Protein 4WR2 (pdb70)

Structure (mmCIF, N/CA/C/O backbone):
data_4WR2
#
_entry.id   4WR2
#
_cell.length_a   60.078
_cell.length_b   115.047
_cell.length_c   141.640
_cell.angle_alpha   90.000
_cell.angle_beta   90.000
_cell.angle_gamma   90.000
#
_symmetry.space_group_name_H-M   'I 2 2 2'
#
loop_
_entity.id
_entity.type
_entity.pdbx_description
1 polymer 'Pyrimidine-specific ribonucleoside hydrolase RihA'
2 non-polymer 'CALCIUM ION'
3 non-polymer 'PENTAETHYLENE GLYCOL'
4 water water
#
loop_
_atom_site.group_PDB
_atom_site.id
_atom_site.type_symbol
_atom_site.label_atom_id
_atom_site.label_alt_id
_atom_site.label_comp_id
_atom_site.label_asym_id
_atom_site.label_entity_id
_atom_site.label_seq_id
_atom_site.pdbx_PDB_ins_code
_atom_site.Cartn_x
_atom_site.Cartn_y
_atom_site.Cartn_z
_atom_site.occupancy
_atom_site.B_iso_or_equiv
_atom_site.auth_seq_id
_atom_site.auth_comp_id
_atom_site.auth_asym_id
_atom_site.auth_atom_id
_atom_site.pdbx_PDB_model_num
ATOM 1 N N . LYS A 1 18 ? 20.411 29.699 27.762 1.00 63.41 40 LYS A N 1
ATOM 2 C CA . LYS A 1 18 ? 20.952 30.440 28.917 1.00 40.78 40 LYS A CA 1
ATOM 3 C C . LYS A 1 18 ? 21.830 29.528 29.765 1.00 35.71 40 LYS A C 1
ATOM 4 O O . LYS A 1 18 ? 21.972 29.739 30.959 1.00 38.39 40 LYS A O 1
ATOM 10 N N . ALA A 1 19 ? 22.410 28.515 29.138 1.00 38.02 41 ALA A N 1
ATOM 11 C CA . ALA A 1 19 ? 23.345 27.651 29.830 1.00 35.99 41 ALA A CA 1
ATOM 12 C C . ALA A 1 19 ? 24.652 28.436 30.018 1.00 32.85 41 ALA A C 1
ATOM 13 O O . ALA A 1 19 ? 25.074 29.159 29.124 1.00 35.18 41 ALA A O 1
ATOM 15 N N . ILE A 1 20 ? 25.257 28.302 31.192 1.00 31.21 42 ILE A N 1
ATOM 16 C CA . ILE A 1 20 ? 26.537 28.953 31.487 1.00 30.81 42 ILE A CA 1
ATOM 17 C C . ILE A 1 20 ? 27.629 28.019 31.002 1.00 32.26 42 ILE A C 1
ATOM 18 O O . ILE A 1 20 ? 27.670 26.839 31.363 1.00 32.17 42 ILE A O 1
ATOM 23 N N . ARG A 1 21 ? 28.517 28.546 30.169 1.00 31.78 43 ARG A N 1
ATOM 24 C CA . ARG A 1 21 ? 29.576 27.729 29.610 1.00 33.91 43 ARG A CA 1
ATOM 25 C C . ARG A 1 21 ? 30.793 27.772 30.517 1.00 29.30 43 ARG A C 1
ATOM 26 O O . ARG A 1 21 ? 31.316 28.846 30.796 1.00 30.14 43 ARG A O 1
ATOM 34 N N . PRO A 1 22 ? 31.245 26.610 30.982 1.00 29.14 44 PRO A N 1
ATOM 35 C CA . PRO A 1 22 ? 32.436 26.656 31.837 1.00 28.74 44 PRO A CA 1
ATOM 36 C C . PRO A 1 22 ? 33.687 27.117 31.053 1.00 30.73 44 PRO A C 1
ATOM 37 O O . PRO A 1 22 ? 33.843 26.790 29.876 1.00 33.50 44 PRO A O 1
ATOM 41 N N . LEU A 1 23 ? 34.545 27.867 31.722 1.00 30.91 45 LEU A N 1
ATOM 42 C CA . LEU A 1 23 ? 35.879 28.15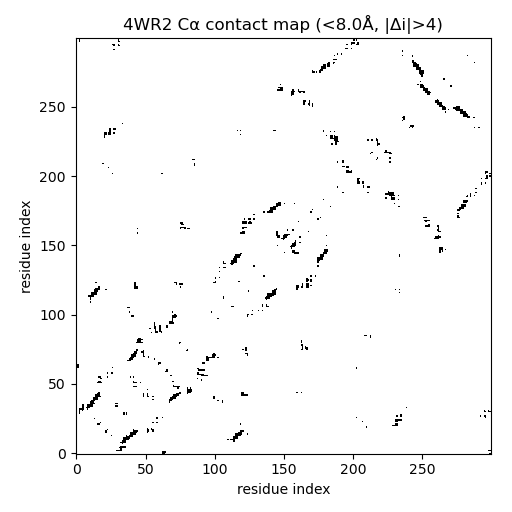1 31.209 1.00 32.51 45 LEU A CA 1
ATOM 43 C C . LEU A 1 23 ? 36.625 26.837 31.003 1.00 31.13 45 LEU A C 1
ATOM 44 O O . LEU A 1 23 ? 36.417 25.893 31.725 1.00 29.44 45 LEU A O 1
ATOM 49 N N . ALA A 1 24 ? 37.524 26.792 30.025 1.00 31.37 46 ALA A N 1
ATOM 50 C CA . ALA A 1 24 ? 38.351 25.602 29.867 1.00 32.62 46 ALA A CA 1
ATOM 51 C C . ALA A 1 24 ? 39.118 25.317 31.159 1.00 30.68 46 ALA A C 1
ATOM 52 O O . ALA A 1 24 ? 39.393 24.168 31.485 1.00 33.68 46 ALA A O 1
ATOM 54 N N . SER A 1 25 ? 39.445 26.376 31.889 1.00 31.61 47 SER A N 1
ATOM 55 C CA . SER A 1 25 ? 40.203 26.266 33.144 1.00 30.25 47 SER A CA 1
ATOM 56 C C . SER A 1 25 ? 39.352 26.109 34.397 1.00 31.18 47 SER A C 1
ATOM 57 O O . SER A 1 25 ? 39.851 26.201 35.507 1.00 30.38 47 SER A O 1
ATOM 60 N N . ALA A 1 26 ? 38.056 25.870 34.220 1.00 30.13 48 ALA A N 1
ATOM 61 C CA . ALA A 1 26 ? 37.147 25.673 35.341 1.00 28.29 48 ALA A CA 1
ATOM 62 C C . ALA A 1 26 ? 37.509 24.445 36.174 1.00 27.09 48 ALA A C 1
ATOM 63 O O . ALA A 1 26 ? 38.109 23.479 35.673 1.00 29.55 48 ALA A O 1
ATOM 65 N N . THR A 1 27 ? 37.116 24.471 37.443 1.00 25.52 49 THR A N 1
ATOM 66 C CA . THR A 1 27 ? 37.227 23.324 38.325 1.00 26.00 49 THR A CA 1
ATOM 67 C C . THR A 1 27 ? 36.176 22.273 37.971 1.00 26.21 49 THR A C 1
ATOM 68 O O . THR A 1 27 ? 34.979 22.546 38.072 1.00 26.30 49 THR A O 1
ATOM 72 N N . PRO A 1 28 ? 36.614 21.073 37.552 1.00 25.15 50 PRO A N 1
ATOM 73 C CA . PRO A 1 28 ? 35.611 20.032 37.293 1.00 25.59 50 PRO A CA 1
ATOM 74 C C . PRO A 1 28 ? 35.026 19.500 38.586 1.00 25.06 50 PRO A C 1
ATOM 75 O O . PRO A 1 28 ? 35.752 19.205 39.542 1.00 23.37 50 PRO A O 1
ATOM 79 N N . ILE A 1 29 ? 33.710 19.359 38.620 1.00 23.35 51 ILE A N 1
ATOM 80 C CA . ILE A 1 29 ? 33.039 18.875 39.812 1.00 22.75 51 ILE A CA 1
ATOM 81 C C . ILE A 1 29 ? 31.935 17.895 39.444 1.00 21.33 51 ILE A C 1
ATOM 82 O O . ILE A 1 29 ? 31.443 17.896 38.331 1.00 21.63 51 ILE A O 1
ATOM 87 N N . ILE A 1 30 ? 31.588 17.061 40.408 1.00 20.97 52 ILE A N 1
ATOM 88 C CA . ILE A 1 30 ? 30.402 16.209 40.343 1.00 21.78 52 ILE A CA 1
ATOM 89 C C . ILE A 1 30 ? 29.577 16.548 41.565 1.00 23.01 52 ILE A C 1
ATOM 90 O O . ILE A 1 30 ? 30.076 16.539 42.693 1.00 20.81 52 ILE A O 1
ATOM 95 N N . LEU A 1 31 ? 28.300 16.834 41.337 1.00 22.28 53 LEU A N 1
ATOM 96 C CA . LEU A 1 31 ? 27.392 17.223 42.395 1.00 22.66 53 LEU A CA 1
ATOM 97 C C . LEU A 1 31 ? 26.544 16.037 42.806 1.00 23.83 53 LEU A C 1
ATOM 98 O O . LEU A 1 31 ? 25.767 15.523 42.003 1.00 23.57 53 LEU A O 1
ATOM 103 N N . ASP A 1 32 ? 26.682 15.627 44.056 1.00 18.95 54 ASP A N 1
ATOM 104 C CA . ASP A 1 32 ? 25.958 14.481 44.575 1.00 19.17 54 ASP A CA 1
ATOM 105 C C . ASP A 1 32 ? 25.053 15.014 45.655 1.00 21.05 54 ASP A C 1
ATOM 106 O O . ASP A 1 32 ? 25.515 15.630 46.613 1.00 23.62 54 ASP A O 1
ATOM 111 N N . CYS A 1 33 ? 23.748 14.865 45.486 1.00 20.72 55 CYS A N 1
ATOM 112 C CA . CYS A 1 33 ? 22.814 15.669 46.262 1.00 20.87 55 CYS A CA 1
ATOM 113 C C . CYS A 1 33 ? 21.498 14.944 46.546 1.00 21.87 55 CYS A C 1
ATOM 114 O O . CYS A 1 33 ? 21.131 14.021 45.833 1.00 22.26 55 CYS A O 1
ATOM 117 N N . ASP A 1 34 ? 20.783 15.406 47.563 1.00 21.30 56 ASP A N 1
ATOM 118 C CA . ASP A 1 34 ? 19.487 14.826 47.894 1.00 25.47 56 ASP A CA 1
ATOM 119 C C . ASP A 1 34 ? 18.437 15.930 47.939 1.00 23.54 56 ASP A C 1
ATOM 120 O O . ASP A 1 34 ? 17.835 16.204 48.982 1.00 22.49 56 ASP A O 1
ATOM 125 N N . PRO A 1 35 ? 18.186 16.565 46.775 1.00 21.28 57 PRO A N 1
ATOM 126 C CA . PRO A 1 35 ? 17.380 17.785 46.967 1.00 23.47 57 PRO A CA 1
ATOM 127 C C . PRO A 1 35 ? 15.970 17.621 47.420 1.00 24.76 57 PRO A C 1
ATOM 128 O O . PRO A 1 35 ? 15.325 16.661 46.852 1.00 24.89 57 PRO A O 1
ATOM 132 N N . GLY A 1 36 ? 15.771 18.242 48.604 1.00 37.83 58 GLY A N 1
ATOM 133 C CA . GLY A 1 36 ? 15.039 19.400 48.829 1.00 47.13 58 GLY A CA 1
ATOM 134 C C . GLY A 1 36 ? 15.831 20.682 48.543 1.00 37.26 58 GLY A C 1
ATOM 135 O O . GLY A 1 36 ? 16.608 20.808 47.600 1.00 26.69 58 GLY A O 1
ATOM 136 N N . HIS A 1 37 ? 15.571 21.681 49.347 1.00 29.28 59 HIS A N 1
ATOM 137 C CA . HIS A 1 37 ? 15.617 23.042 48.833 1.00 29.13 59 HIS A CA 1
ATOM 138 C C . HIS A 1 37 ? 16.993 23.656 48.972 1.00 26.71 59 HIS A C 1
ATOM 139 O O . HIS A 1 37 ? 17.418 24.445 48.122 1.00 27.59 59 HIS A O 1
ATOM 146 N N . ASP A 1 38 ? 17.687 23.299 50.049 1.00 26.88 60 ASP A N 1
ATOM 147 C CA . ASP A 1 38 ? 19.080 23.718 50.225 1.00 28.76 60 ASP A CA 1
ATOM 148 C C . ASP A 1 38 ? 19.928 23.238 49.063 1.00 29.17 60 ASP A C 1
ATOM 149 O O . ASP A 1 38 ? 20.725 24.000 48.504 1.00 26.63 60 ASP A O 1
ATOM 154 N N . ASP A 1 39 ? 19.775 21.969 48.696 1.00 25.32 61 ASP A N 1
ATOM 155 C CA . ASP A 1 39 ? 20.521 21.428 47.572 1.00 25.46 61 ASP A CA 1
ATOM 156 C C . ASP A 1 39 ? 20.179 22.159 46.297 1.00 23.48 61 ASP A C 1
ATOM 157 O O . ASP A 1 39 ? 21.030 22.345 45.428 1.00 23.36 61 ASP A O 1
ATOM 162 N N . ALA A 1 40 ? 18.904 22.518 46.146 1.00 23.61 62 ALA A N 1
ATOM 163 C CA . ALA A 1 40 ? 18.484 23.224 44.952 1.00 26.92 62 ALA A CA 1
ATOM 164 C C . ALA A 1 40 ? 19.274 24.521 44.779 1.00 25.46 62 ALA A C 1
ATOM 165 O O . ALA A 1 40 ? 19.739 24.828 43.680 1.00 25.61 62 ALA A O 1
ATOM 167 N N . ILE A 1 41 ? 19.450 25.263 45.872 1.00 24.78 63 ILE A N 1
ATOM 168 C CA . ILE A 1 41 ? 20.164 26.522 45.801 1.00 26.23 63 ILE A CA 1
ATOM 169 C C . ILE A 1 41 ? 21.622 26.239 45.473 1.00 25.80 63 ILE A C 1
ATOM 170 O O . ILE A 1 41 ? 22.234 26.939 44.671 1.00 25.34 63 ILE A O 1
ATOM 175 N N . SER A 1 42 ? 22.172 25.196 46.057 1.00 24.00 64 SER A N 1
ATOM 176 C CA . SER A 1 42 ? 23.526 24.776 45.722 1.00 25.33 64 SER A CA 1
ATOM 177 C C . SER A 1 42 ? 23.721 24.483 44.236 1.00 27.65 64 SER A C 1
ATOM 178 O O . SER A 1 42 ? 24.688 24.967 43.618 1.00 25.14 64 SER A O 1
ATOM 181 N N . LEU A 1 43 ? 22.816 23.705 43.652 1.00 23.86 65 LEU A N 1
ATOM 182 C CA . LEU A 1 43 ? 22.913 23.374 42.232 1.00 25.83 65 LEU A CA 1
ATOM 183 C C . LEU A 1 43 ? 22.790 24.641 41.381 1.00 25.32 65 LEU A C 1
ATOM 184 O O . LEU A 1 43 ? 23.515 24.823 40.411 1.00 26.67 65 LEU A O 1
ATOM 189 N N . ILE A 1 44 ? 21.854 25.516 41.756 1.00 25.05 66 ILE A N 1
ATOM 190 C CA . ILE A 1 44 ? 21.649 26.782 41.055 1.00 24.89 66 ILE A CA 1
ATOM 191 C C . ILE A 1 44 ? 22.933 27.610 41.091 1.00 26.03 66 ILE A C 1
ATOM 192 O O . ILE A 1 44 ? 23.328 28.188 40.079 1.00 27.40 66 ILE A O 1
ATOM 197 N N . LEU A 1 45 ? 23.585 27.682 42.245 1.00 24.41 67 LEU A N 1
ATOM 198 C CA . LEU A 1 45 ? 24.826 28.446 42.322 1.00 26.14 67 LEU A CA 1
ATOM 199 C C . LEU A 1 45 ? 25.945 27.787 41.502 1.00 23.87 67 LEU A C 1
ATOM 200 O O . LEU A 1 45 ? 26.669 28.482 40.783 1.00 26.14 67 LEU A O 1
ATOM 205 N N . ALA A 1 46 ? 26.078 26.465 41.602 1.00 24.83 68 ALA A N 1
ATOM 206 C CA . ALA A 1 46 ? 27.142 25.749 40.884 1.00 26.27 68 ALA A CA 1
ATOM 207 C C . ALA A 1 46 ? 27.015 25.950 39.384 1.00 26.13 68 ALA A C 1
ATOM 208 O O . ALA A 1 46 ? 28.012 26.195 38.688 1.00 26.57 68 ALA A O 1
ATOM 210 N N . LEU A 1 47 ? 25.783 25.871 38.879 1.00 24.51 69 LEU A N 1
ATOM 211 C CA . LEU A 1 47 ? 25.559 25.954 37.443 1.00 25.50 69 LEU A CA 1
ATOM 212 C C . LEU A 1 47 ? 25.510 27.388 36.918 1.00 28.11 69 LEU A C 1
ATOM 213 O O . LEU A 1 47 ? 25.357 27.615 35.722 1.00 28.44 69 LEU A O 1
ATOM 218 N N . SER A 1 48 ? 25.670 28.350 37.820 1.00 28.13 70 SER A N 1
ATOM 219 C CA . SER A 1 48 ? 25.732 29.758 37.435 1.00 28.64 70 SER A CA 1
ATOM 220 C C . SER A 1 48 ? 27.156 30.230 37.092 1.00 26.72 70 SER A C 1
ATOM 221 O O . SER A 1 48 ? 27.329 31.314 36.537 1.00 28.71 70 SER A O 1
ATOM 224 N N . SER A 1 49 ? 28.146 29.403 37.436 1.00 27.03 71 SER A N 1
ATOM 225 C CA . SER A 1 49 ? 29.538 29.852 37.413 1.00 27.92 71 SER A CA 1
ATOM 226 C C . SER A 1 49 ? 30.402 29.271 36.342 1.00 25.30 71 SER A C 1
ATOM 227 O O . SER A 1 49 ? 30.601 28.049 36.300 1.00 26.53 71 SER A O 1
ATOM 230 N N . GLU A 1 50 ? 30.969 30.138 35.510 1.00 26.88 72 GLU A N 1
ATOM 231 C CA . GLU A 1 50 ? 31.877 29.673 34.474 1.00 25.94 72 GLU A CA 1
ATOM 232 C C . GLU A 1 50 ? 33.191 29.197 35.078 1.00 31.92 72 GLU A C 1
ATOM 233 O O . GLU A 1 50 ? 33.991 28.557 34.374 1.00 29.17 72 GLU A O 1
ATOM 239 N N . ARG A 1 51 ? 33.369 29.384 36.401 1.00 28.27 73 ARG A N 1
ATOM 240 C CA . ARG A 1 51 ? 34.565 28.856 37.099 1.00 25.33 73 ARG A CA 1
ATOM 241 C C . ARG A 1 51 ? 34.454 27.411 37.528 1.00 27.02 73 ARG A C 1
ATOM 242 O O . ARG A 1 51 ? 35.426 26.805 38.001 1.00 27.32 73 ARG A O 1
ATOM 250 N N . LEU A 1 52 ? 33.268 26.827 37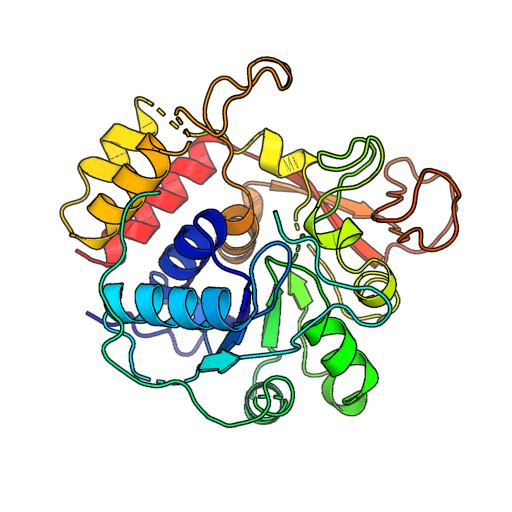.330 1.00 26.79 74 LEU A N 1
ATOM 251 C CA . LEU A 1 52 ? 33.022 25.437 37.664 1.00 26.24 74 LEU A CA 1
ATOM 252 C C . LEU A 1 52 ? 32.541 24.685 36.430 1.00 26.28 74 LEU A C 1
ATOM 253 O O . LEU A 1 52 ? 31.858 25.253 35.570 1.00 26.89 74 LEU A O 1
ATOM 258 N N . ASN A 1 53 ? 32.927 23.419 36.347 1.00 25.64 75 ASN A N 1
ATOM 259 C CA . ASN A 1 53 ? 32.540 22.565 35.251 1.00 26.18 75 ASN A CA 1
ATOM 260 C C . ASN A 1 53 ? 31.843 21.324 35.792 1.00 24.44 75 ASN A C 1
ATOM 261 O O . ASN A 1 53 ? 32.494 20.315 36.093 1.00 24.21 75 ASN A O 1
ATOM 266 N N . PRO A 1 54 ? 30.508 21.397 35.974 1.00 25.60 76 PRO A N 1
ATOM 267 C CA . PRO A 1 54 ? 29.747 20.253 36.515 1.00 24.91 76 PRO A CA 1
ATOM 268 C C . PRO A 1 54 ? 29.613 19.139 35.504 1.00 23.44 76 PRO A C 1
ATOM 269 O O . PRO A 1 54 ? 28.944 19.293 34.464 1.00 26.27 76 PRO A O 1
ATOM 273 N N . LEU A 1 55 ? 30.247 18.016 35.794 1.00 23.06 77 LEU A N 1
ATOM 274 C CA . LEU A 1 55 ? 30.352 16.910 34.851 1.00 24.77 77 LEU A CA 1
ATOM 275 C C . LEU A 1 55 ? 29.123 16.008 34.919 1.00 25.00 77 LEU A C 1
ATOM 276 O O . LEU A 1 55 ? 28.762 15.355 33.935 1.00 25.96 77 LEU A O 1
ATOM 281 N N . ALA A 1 56 ? 28.517 15.963 36.085 1.00 23.08 78 ALA A N 1
ATOM 282 C CA . ALA A 1 56 ? 27.341 15.145 36.327 1.00 23.53 78 ALA A CA 1
ATOM 283 C C . ALA A 1 56 ? 26.684 15.538 37.627 1.00 22.48 78 ALA A C 1
ATOM 284 O O . ALA A 1 56 ? 27.309 16.138 38.504 1.00 22.19 78 ALA A O 1
ATOM 286 N N . VAL A 1 57 ? 25.405 15.181 37.733 1.00 24.19 79 VAL A N 1
ATOM 287 C CA . VAL A 1 57 ? 24.661 15.265 38.981 1.00 23.05 79 VAL A CA 1
ATOM 288 C C . VAL A 1 57 ? 24.175 13.830 39.344 1.00 24.36 79 VAL A C 1
ATOM 289 O O . VAL A 1 57 ? 23.598 13.138 38.509 1.00 22.68 79 VAL A O 1
ATOM 293 N N . THR A 1 58 ? 24.455 13.394 40.565 1.00 23.76 80 THR A N 1
ATOM 294 C CA . THR A 1 58 ? 23.991 12.107 41.075 1.00 23.52 80 THR A CA 1
ATOM 295 C C . THR A 1 58 ? 23.164 12.377 42.326 1.00 23.12 80 THR A C 1
ATOM 296 O O . THR A 1 58 ? 23.417 13.357 43.031 1.00 21.62 80 THR A O 1
ATOM 300 N N . THR A 1 59 ? 22.160 11.546 42.589 1.00 21.33 81 THR A N 1
ATOM 301 C CA . THR A 1 59 ? 21.339 11.774 43.743 1.00 19.62 81 THR A CA 1
ATOM 302 C C . THR A 1 59 ? 21.455 10.723 44.831 1.00 22.70 81 THR A C 1
ATOM 303 O O . THR A 1 59 ? 21.543 9.521 44.573 1.00 22.05 81 THR A O 1
ATOM 307 N N . SER A 1 60 ? 21.469 11.218 46.054 1.00 20.83 82 SER A N 1
ATOM 308 C CA . SER A 1 60 ? 21.430 10.429 47.274 1.00 21.72 82 SER A CA 1
ATOM 309 C C . SER A 1 60 ? 20.073 10.577 47.935 1.00 24.37 82 SER A C 1
ATOM 310 O O . SER A 1 60 ? 19.225 11.354 47.471 1.00 22.81 82 SER A O 1
ATOM 313 N N . ALA A 1 61 ? 19.830 9.824 48.989 1.00 22.56 83 ALA A N 1
ATOM 314 C CA . ALA A 1 61 ? 18.536 9.896 49.651 1.00 23.25 83 ALA A CA 1
ATOM 315 C C . ALA A 1 61 ? 18.759 9.887 51.149 1.00 25.14 83 ALA A C 1
ATOM 316 O O . ALA A 1 61 ? 19.607 9.142 51.651 1.00 24.50 83 ALA A O 1
ATOM 318 N N . GLY A 1 62 ? 17.989 10.707 51.864 1.00 25.05 84 GLY A N 1
ATOM 319 C CA . GLY A 1 62 ? 18.118 10.792 53.323 1.00 29.06 84 GLY A CA 1
ATOM 320 C C . GLY A 1 62 ? 16.782 10.666 54.031 1.00 28.53 84 GLY A C 1
ATOM 321 O O . GLY A 1 62 ? 16.528 9.681 54.751 1.00 29.53 84 GLY A O 1
ATOM 322 N N . ASN A 1 63 ? 15.934 11.680 53.856 1.00 24.39 85 ASN A N 1
ATOM 323 C CA . ASN A 1 63 ? 14.616 11.645 54.506 1.00 26.97 85 ASN A CA 1
ATOM 324 C C . ASN A 1 63 ? 13.480 11.726 53.508 1.00 29.93 85 ASN A C 1
ATOM 325 O O . ASN A 1 63 ? 12.337 11.999 53.877 1.00 33.04 85 ASN A O 1
ATOM 330 N N . GLN A 1 64 ? 13.804 11.472 52.245 1.00 31.28 86 GLN A N 1
ATOM 331 C CA . GLN A 1 64 ? 12.797 11.317 51.177 1.00 31.19 86 GLN A CA 1
ATOM 332 C C . GLN A 1 64 ? 13.169 10.104 50.353 1.00 31.90 86 GLN A C 1
ATOM 333 O O . GLN A 1 64 ? 14.343 9.739 50.302 1.00 32.47 86 GLN A O 1
ATOM 339 N N . THR A 1 65 ? 12.194 9.483 49.709 1.00 30.27 87 THR A N 1
ATOM 340 C CA . THR A 1 65 ? 12.483 8.340 48.860 1.00 31.69 87 THR A CA 1
ATOM 341 C C . THR A 1 65 ? 13.404 8.762 47.712 1.00 30.43 87 THR A C 1
ATOM 342 O O . THR A 1 65 ? 13.379 9.911 47.274 1.00 28.29 87 THR A O 1
ATOM 346 N N . PRO A 1 66 ? 14.238 7.833 47.234 1.00 27.39 88 PRO A N 1
ATOM 347 C CA . PRO A 1 66 ? 15.166 8.158 46.148 1.00 27.02 88 PRO A CA 1
ATOM 348 C C . PRO A 1 66 ? 14.477 8.588 44.850 1.00 23.24 88 PRO A C 1
ATOM 349 O O . PRO A 1 66 ? 15.063 9.336 44.071 1.00 25.94 88 PRO A O 1
ATOM 353 N N . ASP A 1 67 ? 13.233 8.135 44.617 1.00 24.21 89 ASP A N 1
ATOM 354 C CA . ASP A 1 67 ? 12.506 8.563 43.424 1.00 27.09 89 ASP A CA 1
ATOM 355 C C . ASP A 1 67 ? 12.260 10.067 43.500 1.00 25.53 89 ASP A C 1
ATOM 356 O O . ASP A 1 67 ? 12.328 10.766 42.492 1.00 26.62 89 ASP A O 1
ATOM 361 N N . LYS A 1 68 ? 11.996 10.567 44.708 1.00 26.60 90 LYS A N 1
ATOM 362 C CA . LYS A 1 68 ? 11.715 11.995 44.931 1.00 28.88 90 LYS A CA 1
ATOM 363 C C . LYS A 1 68 ? 12.943 12.880 44.778 1.00 27.95 90 LYS A C 1
ATOM 364 O O . LYS A 1 68 ? 12.869 13.943 44.149 1.00 26.67 90 LYS A O 1
ATOM 370 N N . THR A 1 69 ? 14.074 12.463 45.332 1.00 25.40 91 THR A N 1
ATOM 371 C CA . THR A 1 69 ? 15.267 13.283 45.205 1.00 23.13 91 THR A CA 1
ATOM 372 C C . THR A 1 69 ? 15.710 13.313 43.746 1.00 25.14 91 THR A C 1
ATOM 373 O O . THR A 1 69 ? 16.143 14.361 43.242 1.00 25.89 91 THR A O 1
ATOM 377 N N . LEU A 1 70 ? 15.596 12.191 43.034 1.00 25.19 92 LEU A N 1
ATOM 378 C CA . LEU A 1 70 ? 15.953 12.203 41.618 1.00 24.89 92 LEU A CA 1
ATOM 379 C C . LEU A 1 70 ? 15.024 13.114 40.821 1.00 24.63 92 LEU A C 1
ATOM 380 O O . LEU A 1 70 ? 15.468 13.901 40.010 1.00 25.44 92 LEU A O 1
ATOM 385 N N . ASN A 1 71 ? 13.717 13.007 41.066 1.00 25.49 93 ASN A N 1
ATOM 386 C CA . ASN A 1 71 ? 12.751 13.874 40.402 1.00 26.44 93 ASN A CA 1
ATOM 387 C C . ASN A 1 71 ? 13.063 15.344 40.672 1.00 24.27 93 ASN A C 1
ATOM 388 O O . ASN A 1 71 ? 13.030 16.161 39.752 1.00 27.50 93 ASN A O 1
ATOM 393 N N . ASN A 1 72 ? 13.377 15.665 41.922 1.00 23.84 94 ASN A N 1
ATOM 394 C CA . ASN A 1 72 ? 13.702 17.038 42.306 1.00 24.35 94 ASN A CA 1
ATOM 395 C C . ASN A 1 72 ? 14.945 17.537 41.599 1.00 24.30 94 ASN A C 1
ATOM 396 O O . ASN A 1 72 ? 14.975 18.678 41.126 1.00 26.26 94 ASN A O 1
ATOM 401 N N . ALA A 1 73 ? 15.970 16.702 41.497 1.00 23.80 95 ALA A N 1
ATOM 402 C CA . ALA A 1 73 ? 17.137 17.085 40.709 1.00 22.43 95 ALA A CA 1
ATOM 403 C C . ALA A 1 73 ? 16.761 17.414 39.253 1.00 26.98 95 ALA A C 1
ATOM 404 O O . ALA A 1 73 ? 17.256 18.379 38.687 1.00 26.16 95 ALA A O 1
ATOM 406 N N . LEU A 1 74 ? 15.866 16.621 38.663 1.00 24.19 96 LEU A N 1
ATOM 407 C CA . LEU A 1 74 ? 15.434 16.850 37.293 1.00 27.92 96 LEU A CA 1
ATOM 408 C C . LEU A 1 74 ? 14.649 18.147 37.186 1.00 26.89 96 LEU A C 1
ATOM 409 O O . LEU A 1 74 ? 14.752 18.860 36.189 1.00 26.15 96 LEU A O 1
ATOM 414 N N . ARG A 1 75 ? 13.888 18.468 38.223 1.00 27.36 97 ARG A N 1
ATOM 415 C CA . ARG A 1 75 ? 13.107 19.703 38.227 1.00 30.90 97 ARG A CA 1
ATOM 416 C C . ARG A 1 75 ? 14.016 20.936 38.313 1.00 30.44 97 ARG A C 1
ATOM 417 O O . ARG A 1 75 ? 13.785 21.936 37.644 1.00 30.36 97 ARG A O 1
ATOM 425 N N . ILE A 1 76 ? 15.064 20.829 39.110 1.00 27.61 98 ILE A N 1
ATOM 426 C CA . ILE A 1 76 ? 16.034 21.905 39.238 1.00 27.11 98 ILE A CA 1
ATOM 427 C C . ILE A 1 76 ? 16.777 22.107 37.918 1.00 27.55 98 ILE A C 1
ATOM 428 O O . ILE A 1 76 ? 16.966 23.243 37.446 1.00 27.37 98 ILE A O 1
ATOM 433 N N . LEU A 1 77 ? 17.202 21.011 37.309 1.00 27.20 99 LEU A N 1
ATOM 434 C CA . LEU A 1 77 ? 17.915 21.118 36.041 1.00 27.63 99 LEU A CA 1
ATOM 435 C C . LEU A 1 77 ? 17.023 21.659 34.942 1.00 26.78 99 LEU A C 1
ATOM 436 O O . LEU A 1 77 ? 17.473 22.396 34.076 1.00 28.18 99 LEU A O 1
ATOM 441 N N . THR A 1 78 ? 15.730 21.339 35.000 1.00 28.38 100 THR A N 1
ATOM 442 C CA . THR A 1 78 ? 14.747 21.892 34.071 1.00 29.87 100 THR A CA 1
ATOM 443 C C . THR A 1 78 ? 14.566 23.406 34.257 1.00 28.91 100 THR A C 1
ATOM 444 O O . THR A 1 78 ? 14.492 24.146 33.277 1.00 30.26 100 THR A O 1
ATOM 448 N N . LEU A 1 79 ? 14.460 23.848 35.504 1.00 29.96 101 LEU A N 1
ATOM 449 C CA . LEU A 1 79 ? 14.436 25.280 35.824 1.00 29.33 101 LEU A CA 1
ATOM 450 C C . LEU A 1 79 ? 15.589 26.021 35.135 1.00 29.43 101 LEU A C 1
ATOM 451 O O . LEU A 1 79 ? 15.417 27.112 34.598 1.00 30.10 101 LEU A O 1
ATOM 456 N N . LEU A 1 80 ? 16.766 25.401 35.176 1.00 28.72 102 LEU A N 1
ATOM 457 C CA . LEU A 1 80 ? 17.987 26.007 34.654 1.00 26.99 102 LEU A CA 1
ATOM 458 C C . LEU A 1 80 ? 18.225 25.756 33.173 1.00 31.52 102 LEU A C 1
ATOM 459 O O . LEU A 1 80 ? 19.254 26.177 32.629 1.00 31.50 102 LEU A O 1
ATOM 464 N N . ASN A 1 81 ? 17.277 25.091 32.509 1.00 29.40 103 ASN A N 1
ATOM 465 C CA . ASN A 1 81 ? 17.403 24.806 31.085 1.00 30.17 103 ASN A CA 1
ATOM 466 C C . ASN A 1 81 ? 18.690 24.003 30.832 1.00 31.67 103 ASN A C 1
ATOM 467 O O . ASN A 1 81 ? 19.427 24.272 29.889 1.00 30.75 103 ASN A O 1
ATOM 472 N N . ARG A 1 82 ? 18.934 23.013 31.686 1.00 28.42 104 ARG A N 1
ATOM 473 C CA . ARG A 1 82 ? 20.137 22.181 31.587 1.00 29.57 104 ARG A CA 1
ATOM 474 C C . ARG A 1 82 ? 19.801 20.685 31.436 1.00 28.58 104 ARG A C 1
ATOM 475 O O . ARG A 1 82 ? 20.336 19.832 32.136 1.00 28.75 104 ARG A O 1
ATOM 483 N N . ALA A 1 83 ? 18.949 20.375 30.462 1.00 29.87 105 ALA A N 1
ATOM 484 C CA . ALA A 1 83 ? 18.577 18.987 30.185 1.00 31.52 105 ALA A CA 1
ATOM 485 C C . ALA A 1 83 ? 19.753 18.222 29.578 1.00 33.99 105 ALA A C 1
ATOM 486 O O . ALA A 1 83 ? 19.701 17.011 29.438 1.00 35.91 105 ALA A O 1
ATOM 488 N N . ASP A 1 84 ? 20.818 18.944 29.240 1.00 29.85 106 ASP A N 1
ATOM 489 C CA . ASP A 1 84 ? 22.052 18.333 28.757 1.00 30.18 106 ASP A CA 1
ATOM 490 C C . ASP A 1 84 ? 22.899 17.717 29.877 1.00 29.83 106 ASP A C 1
ATOM 491 O O . ASP A 1 84 ? 23.766 16.899 29.606 1.00 32.05 106 ASP A O 1
ATOM 504 N N . PRO A 1 86 ? 24.379 15.375 32.480 1.00 26.65 108 PRO A N 1
ATOM 505 C CA . PRO A 1 86 ? 24.212 13.950 32.838 1.00 27.10 108 PRO A CA 1
ATOM 506 C C . PRO A 1 86 ? 23.727 13.840 34.319 1.00 28.12 108 PRO A C 1
ATOM 507 O O . PRO A 1 86 ? 24.300 14.459 35.201 1.00 25.64 108 PRO A O 1
ATOM 511 N N . VAL A 1 87 ? 22.646 13.095 34.525 1.00 26.58 109 VAL A N 1
ATOM 512 C CA . VAL A 1 87 ? 22.064 12.922 35.838 1.00 26.15 109 VAL A CA 1
ATOM 513 C C . VAL A 1 87 ? 21.619 11.469 36.014 1.00 25.22 109 VAL A C 1
ATOM 514 O O . VAL A 1 87 ? 21.104 10.847 35.093 1.00 27.61 109 VAL A O 1
ATOM 518 N N . ALA A 1 88 ? 21.881 10.918 37.195 1.00 23.03 110 ALA A N 1
ATOM 519 C CA . ALA A 1 88 ? 21.572 9.540 37.498 1.00 24.01 110 ALA A CA 1
ATOM 520 C C . ALA A 1 88 ? 21.220 9.385 38.958 1.00 24.58 110 ALA A C 1
ATOM 521 O O . ALA A 1 88 ? 21.841 9.982 39.819 1.00 23.53 110 ALA A O 1
ATOM 523 N N . GLY A 1 89 ? 20.205 8.579 39.229 1.00 23.60 111 GLY A N 1
ATOM 524 C CA . GLY A 1 89 ? 19.851 8.288 40.601 1.00 22.31 111 GLY A CA 1
ATOM 525 C C . GLY A 1 89 ? 20.816 7.286 41.224 1.00 23.79 111 GLY A C 1
ATOM 526 O O . GLY A 1 89 ? 21.192 6.287 40.593 1.00 24.50 111 GLY A O 1
ATOM 527 N N . GLY A 1 90 ? 21.197 7.543 42.466 1.00 22.57 112 GLY A N 1
ATOM 528 C CA . GLY A 1 90 ? 22.136 6.663 43.181 1.00 22.00 112 GLY A CA 1
ATOM 529 C C . GLY A 1 90 ? 21.467 5.691 44.119 1.00 22.24 112 GLY A C 1
ATOM 530 O O . GLY A 1 90 ? 20.354 5.205 43.873 1.00 22.93 112 GLY A O 1
ATOM 531 N N . ALA A 1 91 ? 22.179 5.384 45.193 1.00 21.29 113 ALA A N 1
ATOM 532 C CA . ALA A 1 91 ? 21.773 4.325 46.109 1.00 22.27 113 ALA A CA 1
ATOM 533 C C . ALA A 1 91 ? 20.378 4.596 46.649 1.00 20.73 113 ALA A C 1
ATOM 534 O O . ALA A 1 91 ? 20.037 5.755 46.911 1.00 20.97 113 ALA A O 1
ATOM 536 N N . VAL A 1 92 ? 19.598 3.543 46.834 1.00 21.86 114 VAL A N 1
ATOM 537 C CA . VAL A 1 92 ? 18.220 3.716 47.286 1.00 21.69 114 VAL A CA 1
ATOM 538 C C . VAL A 1 92 ? 18.077 3.759 48.806 1.00 24.51 114 VAL A C 1
ATOM 539 O O . VAL A 1 92 ? 16.997 4.034 49.308 1.00 22.55 114 VAL A O 1
ATOM 543 N N . LYS A 1 93 ? 19.161 3.495 49.530 1.00 22.03 115 LYS A N 1
ATOM 544 C CA . LYS A 1 93 ? 19.158 3.466 50.982 1.00 21.26 115 LYS A CA 1
ATOM 545 C C . LYS A 1 93 ? 20.594 3.573 51.469 1.00 20.85 115 LYS A C 1
ATOM 546 O O . LYS A 1 93 ? 21.525 3.372 50.687 1.00 20.45 115 LYS A O 1
ATOM 552 N N . PRO A 1 94 ? 20.785 3.867 52.761 1.00 19.60 116 PRO A N 1
ATOM 553 C CA . PRO A 1 94 ? 22.141 3.886 53.322 1.00 18.59 116 PRO A CA 1
ATOM 554 C C . PRO A 1 94 ? 22.810 2.512 53.251 1.00 20.61 116 PRO A C 1
ATOM 555 O O . PRO A 1 94 ? 22.140 1.509 53.042 1.00 20.42 116 PRO A O 1
ATOM 559 N N . LEU A 1 95 ? 24.113 2.472 53.484 1.00 21.01 117 LEU A N 1
ATOM 560 C CA . LEU A 1 95 ? 24.854 1.218 53.347 1.00 20.27 117 LEU A CA 1
ATOM 561 C C . LEU A 1 95 ? 24.385 0.120 54.273 1.00 21.46 117 LEU A C 1
ATOM 562 O O . LEU A 1 95 ? 24.255 -1.025 53.854 1.00 21.84 117 LEU A O 1
ATOM 567 N N . ALA A 1 96 ? 24.130 0.452 55.539 1.00 20.74 118 ALA A N 1
ATOM 568 C CA . ALA A 1 96 ? 23.890 -0.558 56.572 1.00 20.31 118 ALA A CA 1
ATOM 569 C C . ALA A 1 96 ? 22.682 -0.212 57.444 1.00 22.19 118 ALA A C 1
ATOM 570 O O . ALA A 1 96 ? 22.489 -0.787 58.506 1.00 22.62 118 ALA A O 1
ATOM 572 N N . ARG A 1 97 ? 21.853 0.701 56.944 1.00 22.15 119 ARG A N 1
ATOM 573 C CA . ARG A 1 97 ? 20.704 1.217 57.683 1.00 25.10 119 ARG A CA 1
ATOM 574 C C . ARG A 1 97 ? 19.601 1.554 56.682 1.00 23.76 119 ARG A C 1
ATOM 575 O O . ARG A 1 97 ? 19.845 1.597 55.488 1.00 23.28 119 ARG A O 1
ATOM 583 N N . GLU A 1 98 ? 18.400 1.807 57.179 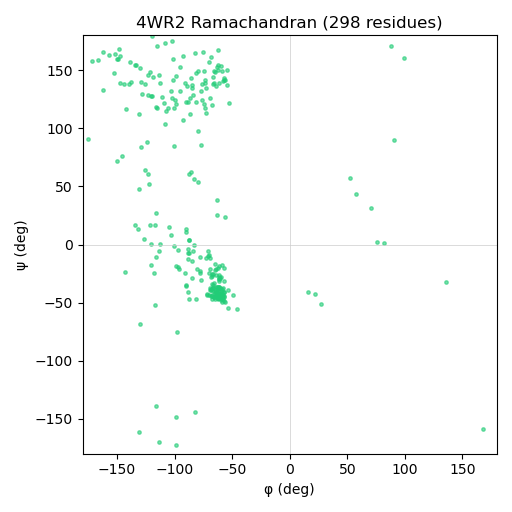1.00 29.31 120 GLU A N 1
ATOM 584 C CA . GLU A 1 98 ? 17.291 2.241 56.326 1.00 27.20 120 GLU A CA 1
ATOM 585 C C . GLU A 1 98 ? 17.164 3.761 56.242 1.00 29.64 120 GLU A C 1
ATOM 586 O O . GLU A 1 98 ? 17.704 4.482 57.083 1.00 29.95 120 GLU A O 1
ATOM 592 N N . LEU A 1 99 ? 16.450 4.264 55.226 1.00 29.82 121 LEU A N 1
ATOM 593 C CA . LEU A 1 99 ? 16.162 5.695 55.138 1.00 31.68 121 LEU A CA 1
ATOM 594 C C . LEU A 1 99 ? 15.309 6.152 56.322 1.00 30.89 121 LEU A C 1
ATOM 595 O O . LEU A 1 99 ? 14.544 5.368 56.855 1.00 34.11 121 LEU A O 1
ATOM 600 N N . ILE A 1 100 ? 15.427 7.426 56.680 1.00 42.67 122 ILE A N 1
ATOM 601 C CA . ILE A 1 100 ? 14.614 8.015 57.730 1.00 49.98 122 ILE A CA 1
ATOM 602 C C . ILE A 1 100 ? 13.478 8.812 57.105 1.00 53.75 122 ILE A C 1
ATOM 603 O O . ILE A 1 100 ? 13.598 10.020 56.952 1.00 64.38 122 ILE A O 1
ATOM 608 N N . ILE A 1 101 ? 12.376 8.154 56.767 1.00 58.19 123 ILE A N 1
ATOM 609 C CA . ILE A 1 101 ? 11.260 8.845 56.110 1.00 68.28 123 ILE A CA 1
ATOM 610 C C . ILE A 1 101 ? 10.162 9.222 57.099 1.00 70.25 123 ILE A C 1
ATOM 611 O O . ILE A 1 101 ? 9.584 8.353 57.756 1.00 73.43 123 ILE A O 1
ATOM 616 N N . ALA A 1 102 ? 9.869 10.517 57.188 1.00 67.77 124 ALA A N 1
ATOM 617 C CA . ALA A 1 102 ? 8.632 10.980 57.841 1.00 76.13 124 ALA A CA 1
ATOM 618 C C . ALA A 1 102 ? 8.033 12.190 57.120 1.00 72.00 124 ALA A C 1
ATOM 619 O O . ALA A 1 102 ? 8.176 12.329 55.902 1.00 69.24 124 ALA A O 1
ATOM 621 N N . GLY A 1 113 ? 6.683 22.511 50.091 1.00 78.13 135 GLY A N 1
ATOM 622 C CA . GLY A 1 113 ? 7.239 23.850 49.950 1.00 75.97 135 GLY A CA 1
ATOM 623 C C . GLY A 1 113 ? 6.802 24.533 48.666 1.00 74.41 135 GLY A C 1
ATOM 624 O O . GLY A 1 113 ? 5.772 24.181 48.090 1.00 84.32 135 GLY A O 1
ATOM 625 N N . PRO A 1 114 ? 7.564 25.543 48.217 1.00 63.89 136 PRO A N 1
ATOM 626 C CA . PRO A 1 114 ? 7.252 26.112 46.910 1.00 56.57 136 PRO A CA 1
ATOM 627 C C . PRO A 1 114 ? 7.552 25.120 45.793 1.00 52.04 136 PRO A C 1
ATOM 628 O O . PRO A 1 114 ? 8.300 24.171 45.983 1.00 57.08 136 PRO A O 1
ATOM 632 N N . LYS A 1 115 ? 6.972 25.347 44.628 1.00 43.19 137 LYS A N 1
ATOM 633 C CA . LYS A 1 115 ? 7.001 24.367 43.563 1.00 41.13 137 LYS A CA 1
ATOM 634 C C . LYS A 1 115 ? 8.040 24.679 42.495 1.00 41.63 137 LYS A C 1
ATOM 635 O O . LYS A 1 115 ? 8.263 25.839 42.136 1.00 39.56 137 LYS A O 1
ATOM 641 N N . LEU A 1 116 ? 8.677 23.623 42.004 1.00 39.06 138 LEU A N 1
ATOM 642 C CA . LEU A 1 116 ? 9.608 23.716 40.888 1.00 37.46 138 LEU A CA 1
ATOM 643 C C . LEU A 1 116 ? 8.906 23.243 39.635 1.00 35.55 138 LEU A C 1
ATOM 644 O O . LEU A 1 116 ? 7.897 22.524 39.716 1.00 37.55 138 LEU A O 1
ATOM 649 N N . PRO A 1 117 ? 9.421 23.642 38.459 1.00 37.21 139 PRO A N 1
ATOM 650 C CA . PRO A 1 117 ? 8.787 23.211 37.214 1.00 37.05 139 PRO A CA 1
ATOM 651 C C . PRO A 1 117 ? 8.769 21.685 37.101 1.00 35.68 139 PRO A C 1
ATOM 652 O O . PRO A 1 117 ? 9.624 21.017 37.689 1.00 33.26 139 PRO A O 1
ATOM 656 N N . ASP A 1 118 ? 7.812 21.153 36.359 1.00 36.92 140 ASP A N 1
ATOM 657 C CA . ASP A 1 118 ? 7.806 19.724 36.031 1.00 40.62 140 ASP A CA 1
ATOM 658 C C . ASP A 1 118 ? 9.017 19.376 35.153 1.00 38.47 140 ASP A C 1
ATOM 659 O O . ASP A 1 118 ? 9.448 20.201 34.347 1.00 39.63 140 ASP A O 1
ATOM 664 N N . PRO A 1 119 ? 9.554 18.149 35.280 1.00 37.96 141 PRO A N 1
ATOM 665 C CA . PRO A 1 119 ? 10.762 17.806 34.519 1.00 33.13 141 PRO A CA 1
ATOM 666 C C . PRO A 1 119 ? 10.517 17.788 33.017 1.00 36.52 141 PRO A C 1
ATOM 667 O O . PRO A 1 119 ? 9.464 17.331 32.557 1.00 40.65 141 PRO A O 1
ATOM 671 N N . SER A 1 120 ? 11.468 18.314 32.258 1.00 33.31 142 SER A N 1
ATOM 672 C CA . SER A 1 120 ? 11.365 18.341 30.810 1.00 34.76 142 SER A CA 1
ATOM 673 C C . SER A 1 120 ? 12.106 17.183 30.148 1.00 35.36 142 SER A C 1
ATOM 674 O O . SER A 1 120 ? 12.056 17.049 28.921 1.00 41.05 142 SER A O 1
ATOM 677 N N . PHE A 1 121 ? 12.809 16.381 30.943 1.00 34.47 143 PHE A N 1
ATOM 678 C CA . PHE A 1 121 ? 13.643 15.315 30.413 1.00 35.02 143 PHE A CA 1
ATOM 679 C C . PHE A 1 121 ? 13.795 14.164 31.394 1.00 33.11 143 PHE A C 1
ATOM 680 O O . PHE A 1 121 ? 13.507 14.303 32.584 1.00 36.03 143 PHE A O 1
ATOM 688 N N . ASP A 1 122 ? 14.253 13.028 30.876 1.00 33.11 144 ASP A N 1
ATOM 689 C CA . ASP A 1 122 ? 14.507 11.838 31.687 1.00 31.77 144 ASP A CA 1
ATOM 690 C C . ASP A 1 122 ? 15.958 11.740 32.110 1.00 30.35 144 ASP A C 1
ATOM 691 O O . ASP A 1 122 ? 16.841 12.211 31.396 1.00 34.73 144 ASP A O 1
ATOM 696 N N . PRO A 1 123 ? 16.209 11.088 33.253 1.00 30.06 145 PRO A N 1
ATOM 697 C CA . PRO A 1 123 ? 17.578 10.861 33.682 1.00 29.12 145 PRO A CA 1
ATOM 698 C C . PRO A 1 123 ? 18.239 9.758 32.882 1.00 31.20 145 PRO A C 1
ATOM 699 O O . PRO A 1 123 ? 17.553 9.005 32.191 1.00 31.00 145 PRO A O 1
ATOM 703 N N . LEU A 1 124 ? 19.564 9.668 32.979 1.00 29.11 146 LEU A N 1
ATOM 704 C CA . LEU A 1 124 ? 20.286 8.527 32.454 1.00 31.13 146 LEU A CA 1
ATOM 705 C C . LEU A 1 124 ? 19.884 7.300 33.257 1.00 32.21 146 LEU A C 1
ATOM 706 O O . LEU A 1 124 ? 19.564 7.417 34.439 1.00 30.88 146 LEU A O 1
ATOM 711 N N . THR A 1 125 ? 19.894 6.141 32.610 1.00 35.83 147 THR A N 1
ATOM 712 C CA . THR A 1 125 ? 19.646 4.880 33.321 1.00 37.86 147 THR A CA 1
ATOM 713 C C . THR A 1 125 ? 20.940 4.291 33.881 1.00 37.15 147 THR A C 1
ATOM 714 O O . THR A 1 125 ? 20.908 3.324 34.629 1.00 38.28 147 THR A O 1
ATOM 718 N N . GLN A 1 126 ? 22.067 4.895 33.518 1.00 31.55 148 GLN A N 1
ATOM 719 C CA . GLN A 1 126 ? 23.378 4.460 33.951 1.00 30.44 148 GLN A CA 1
ATOM 720 C C . GLN A 1 126 ? 23.478 4.467 35.476 1.00 29.93 148 GLN A C 1
ATOM 721 O O . GLN A 1 126 ? 22.968 5.360 36.135 1.00 27.47 148 GLN A O 1
ATOM 727 N N . ASN A 1 127 ? 24.141 3.450 36.030 1.00 27.08 149 ASN A N 1
ATOM 728 C CA . ASN A 1 127 ? 24.461 3.417 37.457 1.00 25.31 149 ASN A CA 1
ATOM 729 C C . ASN A 1 127 ? 25.223 4.655 37.912 1.00 25.52 149 ASN A C 1
ATOM 730 O O . ASN A 1 127 ? 26.131 5.124 37.221 1.00 24.51 149 ASN A O 1
ATOM 735 N N . ALA A 1 128 ? 24.864 5.198 39.064 1.00 24.48 150 ALA A N 1
ATOM 736 C CA . ALA A 1 128 ? 25.444 6.468 39.490 1.00 23.39 150 ALA A CA 1
ATOM 737 C C . ALA A 1 128 ? 26.937 6.443 39.710 1.00 23.36 150 ALA A C 1
ATOM 738 O O . ALA A 1 128 ? 27.627 7.380 39.302 1.00 22.45 150 ALA A O 1
ATOM 740 N N . ILE A 1 129 ? 27.479 5.413 40.371 1.00 21.38 151 ILE A N 1
ATOM 741 C CA . ILE A 1 129 ? 28.933 5.438 40.575 1.00 22.17 151 ILE A CA 1
ATOM 742 C C . ILE A 1 129 ? 29.668 5.040 39.308 1.00 22.63 151 ILE A C 1
ATOM 743 O O . ILE A 1 129 ? 30.834 5.428 39.114 1.00 23.70 151 ILE A O 1
ATOM 748 N N . GLU A 1 130 ? 29.028 4.279 38.426 1.00 24.52 152 GLU A N 1
ATOM 749 C CA . GLU A 1 130 ? 29.608 4.044 37.082 1.00 24.05 152 GLU A CA 1
ATOM 750 C C . GLU A 1 130 ? 29.711 5.366 36.310 1.00 23.90 152 GLU A C 1
ATOM 751 O O . GLU A 1 130 ? 30.713 5.617 35.658 1.00 25.50 152 GLU A O 1
ATOM 757 N N . LEU A 1 131 ? 28.677 6.202 36.411 1.00 23.64 153 LEU A N 1
ATOM 758 C CA . LEU A 1 131 ? 28.683 7.520 35.784 1.00 24.71 153 LEU A CA 1
ATOM 759 C C . LEU A 1 131 ? 29.800 8.370 36.406 1.00 25.38 153 LEU A C 1
ATOM 760 O O . LEU A 1 131 ? 30.558 9.000 35.674 1.00 25.83 153 LEU A O 1
ATOM 773 N N . ALA A 1 133 ? 32.561 7.319 37.847 1.00 23.85 155 ALA A N 1
ATOM 774 C CA . ALA A 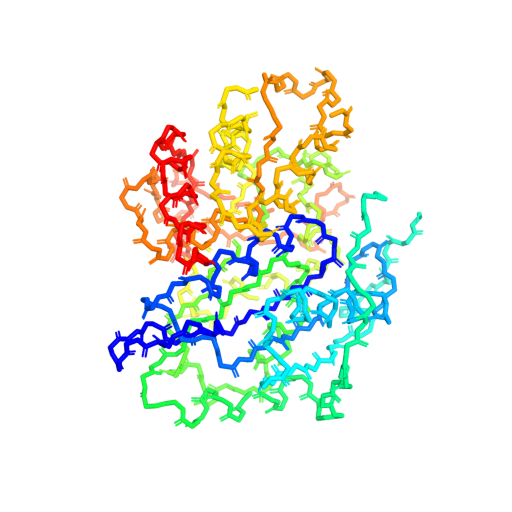1 133 ? 33.850 6.790 37.388 1.00 25.55 155 ALA A CA 1
ATOM 775 C C . ALA A 1 133 ? 34.132 7.197 35.947 1.00 26.86 155 ALA A C 1
ATOM 776 O O . ALA A 1 133 ? 35.271 7.546 35.599 1.00 26.89 155 ALA A O 1
ATOM 778 N N . GLU A 1 134 ? 33.115 7.121 35.092 1.00 24.86 156 GLU A N 1
ATOM 779 C CA . GLU A 1 134 ? 33.278 7.515 33.699 1.00 26.61 156 GLU A CA 1
ATOM 780 C C . GLU A 1 134 ? 33.783 8.959 33.608 1.00 26.74 156 GLU A C 1
ATOM 781 O O . GLU A 1 134 ? 34.756 9.244 32.900 1.00 28.73 156 GLU A O 1
ATOM 787 N N . LYS A 1 135 ? 33.129 9.874 34.323 1.00 26.33 157 LYS A N 1
ATOM 788 C CA . LYS A 1 135 ? 33.494 11.284 34.245 1.00 26.50 157 LYS A CA 1
ATOM 789 C C . LYS A 1 135 ? 34.863 11.558 34.858 1.00 26.97 157 LYS A C 1
ATOM 790 O O . LYS A 1 135 ? 35.632 12.358 34.322 1.00 28.19 157 LYS A O 1
ATOM 796 N N . VAL A 1 136 ? 35.163 10.879 35.964 1.00 27.23 158 VAL A N 1
ATOM 797 C CA . VAL A 1 136 ? 36.447 11.043 36.637 1.00 26.22 158 VAL A CA 1
ATOM 798 C C . VAL A 1 136 ? 37.557 10.485 35.769 1.00 28.49 158 VAL A C 1
ATOM 799 O O . VAL A 1 136 ? 38.605 11.117 35.585 1.00 29.53 158 VAL A O 1
ATOM 803 N N . ARG A 1 137 ? 37.335 9.310 35.194 1.00 29.04 159 ARG A N 1
ATOM 804 C CA . ARG A 1 137 ? 38.341 8.700 34.320 1.00 32.81 159 ARG A CA 1
ATOM 805 C C . ARG A 1 137 ? 38.602 9.558 33.091 1.00 35.68 159 ARG A C 1
ATOM 806 O O . ARG A 1 137 ? 39.749 9.693 32.640 1.00 37.64 159 ARG A O 1
ATOM 814 N N . GLN A 1 138 ? 37.547 10.170 32.548 1.00 29.41 160 GLN A N 1
ATOM 815 C CA . GLN A 1 138 ? 37.669 10.942 31.323 1.00 32.79 160 GLN A CA 1
ATOM 816 C C . GLN A 1 138 ? 38.216 12.353 31.500 1.00 33.47 160 GLN A C 1
ATOM 817 O O . GLN A 1 138 ? 38.693 12.946 30.538 1.00 33.01 160 GLN A O 1
ATOM 823 N N . SER A 1 139 ? 38.129 12.887 32.709 1.00 30.52 161 SER A N 1
ATOM 824 C CA . SER A 1 139 ? 38.592 14.235 32.993 1.00 29.77 161 SER A CA 1
ATOM 825 C C . SER A 1 139 ? 40.113 14.257 33.078 1.00 30.68 161 SER A C 1
ATOM 826 O O . SER A 1 139 ? 40.690 13.537 33.852 1.00 33.17 161 SER A O 1
ATOM 829 N N . ALA A 1 140 ? 40.768 15.095 32.295 1.00 30.40 162 ALA A N 1
ATOM 830 C CA . ALA A 1 140 ? 42.231 15.210 32.438 1.00 30.26 162 ALA A CA 1
ATOM 831 C C . ALA A 1 140 ? 42.569 15.775 33.804 1.00 31.62 162 ALA A C 1
ATOM 832 O O . ALA A 1 140 ? 43.497 15.330 34.458 1.00 35.34 162 ALA A O 1
ATOM 834 N N . VAL A 1 141 ? 41.807 16.771 34.222 1.00 29.27 163 VAL A N 1
ATOM 835 C CA . VAL A 1 141 ? 42.042 17.457 35.482 1.00 29.25 163 VAL A CA 1
ATOM 836 C C . VAL A 1 141 ? 41.356 16.649 36.596 1.00 29.07 163 VAL A C 1
ATOM 837 O O . VAL A 1 141 ? 40.208 16.251 36.430 1.00 29.32 163 VAL A O 1
ATOM 841 N N . PRO A 1 142 ? 42.048 16.421 37.722 1.00 26.00 164 PRO A N 1
ATOM 842 C CA . PRO A 1 142 ? 41.381 15.735 38.837 1.00 25.26 164 PRO A CA 1
ATOM 843 C C . PRO A 1 142 ? 40.104 16.464 39.270 1.00 25.06 164 PRO A C 1
ATOM 844 O O . PRO A 1 142 ? 40.031 17.696 39.267 1.00 26.52 164 PRO A O 1
ATOM 848 N N . VAL A 1 143 ? 39.105 15.674 39.608 1.00 24.00 165 VAL A N 1
ATOM 849 C CA . VAL A 1 143 ? 37.736 16.140 39.783 1.00 23.16 165 VAL A CA 1
ATOM 850 C C . VAL A 1 143 ? 37.464 16.343 41.274 1.00 24.63 165 VAL A C 1
ATOM 851 O O . VAL A 1 143 ? 37.933 15.565 42.125 1.00 23.03 165 VAL A O 1
ATOM 855 N N . THR A 1 144 ? 36.669 17.353 41.592 1.00 23.82 166 THR A N 1
ATOM 856 C CA . THR A 1 144 ? 36.241 17.580 42.966 1.00 22.20 166 THR A CA 1
ATOM 857 C C . THR A 1 144 ? 34.828 17.027 43.129 1.00 23.15 166 THR A C 1
ATOM 858 O O . THR A 1 144 ? 33.938 17.371 42.371 1.00 21.86 166 THR A O 1
ATOM 862 N N . LEU A 1 145 ? 34.644 16.142 44.093 1.00 21.52 167 LEU A N 1
ATOM 863 C CA . LEU A 1 145 ? 33.306 15.594 44.387 1.00 20.08 167 LEU A CA 1
ATOM 864 C C . LEU A 1 145 ? 32.669 16.510 45.412 1.00 22.13 167 LEU A C 1
ATOM 865 O O . LEU A 1 145 ? 33.296 16.901 46.404 1.00 21.28 167 LEU A O 1
ATOM 870 N N . VAL A 1 146 ? 31.394 16.834 45.204 1.00 19.66 168 VAL A N 1
ATOM 871 C CA . VAL A 1 146 ? 30.686 17.797 46.036 1.00 19.16 168 VAL A CA 1
ATOM 872 C C . VAL A 1 146 ? 29.374 17.205 46.519 1.00 21.62 168 VAL A C 1
ATOM 873 O O . VAL A 1 146 ? 28.306 17.427 45.916 1.00 19.70 168 VAL A O 1
ATOM 877 N N . PRO A 1 147 ? 29.433 16.440 47.616 1.00 19.54 169 PRO A N 1
ATOM 878 C CA . PRO A 1 147 ? 28.200 15.879 48.151 1.00 19.18 169 PRO A CA 1
ATOM 879 C C . PRO A 1 147 ? 27.498 16.826 49.087 1.00 22.17 169 PRO A C 1
ATOM 880 O O . PRO A 1 147 ? 28.155 17.510 49.854 1.00 22.27 169 PRO A O 1
ATOM 884 N N . SER A 1 148 ? 26.164 16.833 49.060 1.00 21.08 170 SER A N 1
ATOM 885 C CA . SER A 1 148 ? 25.406 17.682 49.976 1.00 21.33 170 SER A CA 1
ATOM 886 C C . SER A 1 148 ? 24.285 16.913 50.663 1.00 23.13 170 SER A C 1
ATOM 887 O O . SER A 1 148 ? 23.407 17.516 51.285 1.00 20.73 170 SER A O 1
ATOM 890 N N . GLY A 1 149 ? 24.328 15.591 50.559 1.00 20.71 171 GLY A N 1
ATOM 891 C CA . GLY A 1 149 ? 23.425 14.714 51.290 1.00 18.50 171 GLY A CA 1
ATOM 892 C C . GLY A 1 149 ? 24.208 13.623 51.970 1.00 19.13 171 GLY A C 1
ATOM 893 O O . GLY A 1 149 ? 25.429 13.765 52.148 1.00 18.50 171 GLY A O 1
ATOM 894 N N . PRO A 1 150 ? 23.539 12.545 52.358 1.00 18.88 172 PRO A N 1
ATOM 895 C CA . PRO A 1 150 ? 24.255 11.398 52.945 1.00 18.55 172 PRO A CA 1
ATOM 896 C C . PRO A 1 150 ? 25.360 10.944 51.993 1.00 20.29 172 PRO A C 1
ATOM 897 O O . PRO A 1 150 ? 25.227 11.090 50.783 1.00 20.15 172 PRO A O 1
ATOM 901 N N . LEU A 1 151 ? 26.432 10.402 52.539 1.00 18.26 173 LEU A N 1
ATOM 902 C CA . LEU A 1 151 ? 27.632 10.131 51.752 1.00 17.55 173 LEU A CA 1
ATOM 903 C C . LEU A 1 151 ? 27.672 8.746 51.102 1.00 19.25 173 LEU A C 1
ATOM 904 O O . LEU A 1 151 ? 28.714 8.311 50.602 1.00 18.36 173 LEU A O 1
ATOM 909 N N . THR A 1 152 ? 26.533 8.069 51.084 1.00 19.01 174 THR A N 1
ATOM 910 C CA . THR A 1 152 ? 26.386 6.717 50.541 1.00 19.06 174 THR A CA 1
ATOM 911 C C . THR A 1 152 ? 27.044 6.491 49.178 1.00 19.85 174 THR A C 1
ATOM 912 O O . THR A 1 152 ? 27.883 5.589 49.022 1.00 19.09 174 THR A O 1
ATOM 916 N N . ASN A 1 153 ? 26.715 7.293 48.170 1.00 17.95 175 ASN A N 1
ATOM 917 C CA . ASN A 1 153 ? 27.306 7.104 46.841 1.00 19.03 175 ASN A CA 1
ATOM 918 C C . ASN A 1 153 ? 28.795 7.387 46.825 1.00 20.37 175 ASN A C 1
ATOM 919 O O . ASN A 1 153 ? 29.531 6.714 46.126 1.00 19.50 175 ASN A O 1
ATOM 924 N N . ILE A 1 154 ? 29.230 8.382 47.579 1.00 18.65 176 ILE A N 1
ATOM 925 C CA . ILE A 1 154 ? 30.646 8.744 47.622 1.00 18.58 176 ILE A CA 1
ATOM 926 C C . ILE A 1 154 ? 31.444 7.573 48.205 1.00 18.38 176 ILE A C 1
ATOM 927 O O . ILE A 1 154 ? 32.524 7.231 47.685 1.00 17.95 176 ILE A O 1
ATOM 932 N N . ALA A 1 155 ? 30.957 6.969 49.285 1.00 17.18 177 ALA A N 1
ATOM 933 C CA . ALA A 1 155 ? 31.627 5.845 49.890 1.00 19.44 177 ALA A CA 1
ATOM 934 C C . ALA A 1 155 ? 31.712 4.664 48.939 1.00 19.54 177 ALA A C 1
ATOM 935 O O . ALA A 1 155 ? 32.739 3.988 48.847 1.00 18.39 177 ALA A O 1
ATOM 937 N N . LEU A 1 156 ? 30.625 4.398 48.232 1.00 18.40 178 LEU A N 1
ATOM 938 C CA . LEU A 1 156 ? 30.624 3.297 47.261 1.00 19.95 178 LEU A CA 1
ATOM 939 C C . LEU A 1 156 ? 31.662 3.538 46.180 1.00 20.95 178 LEU A C 1
ATOM 940 O O . LEU A 1 156 ? 32.414 2.627 45.799 1.00 20.61 178 LEU A O 1
ATOM 945 N N . PHE A 1 157 ? 31.721 4.758 45.675 1.00 19.18 179 PHE A N 1
ATOM 946 C CA . PHE A 1 157 ? 32.727 5.117 44.673 1.00 19.83 179 PHE A CA 1
ATOM 947 C C . PHE A 1 157 ? 34.146 4.922 45.212 1.00 20.12 179 PHE A C 1
ATOM 948 O O . PHE A 1 157 ? 34.998 4.335 44.538 1.00 20.44 179 PHE A O 1
ATOM 956 N N . ILE A 1 158 ? 34.403 5.424 46.415 1.00 19.52 180 ILE A N 1
ATOM 957 C CA . ILE A 1 158 ? 35.730 5.309 47.017 1.00 20.56 180 ILE A CA 1
ATOM 958 C C . ILE A 1 158 ? 36.178 3.862 47.168 1.00 21.94 180 ILE A C 1
ATOM 959 O O . ILE A 1 158 ? 37.336 3.513 46.890 1.00 23.10 180 ILE A O 1
ATOM 964 N N . ALA A 1 159 ? 35.266 3.012 47.614 1.00 21.35 181 ALA A N 1
ATOM 965 C CA . ALA A 1 159 ? 35.597 1.621 47.902 1.00 21.92 181 ALA A CA 1
ATOM 966 C C . ALA A 1 159 ? 35.711 0.781 46.632 1.00 22.74 181 ALA A C 1
ATOM 967 O O . ALA A 1 159 ? 36.472 -0.195 46.578 1.00 26.35 181 ALA A O 1
ATOM 969 N N . ASN A 1 160 ? 34.955 1.141 45.614 1.00 19.72 182 ASN A N 1
ATOM 970 C CA . ASN A 1 160 ? 34.902 0.352 44.387 1.00 21.44 182 ASN A CA 1
ATOM 971 C C . ASN A 1 160 ? 35.902 0.727 43.308 1.00 23.17 182 ASN A C 1
ATOM 972 O O . ASN A 1 160 ? 36.227 -0.094 42.464 1.00 24.29 182 ASN A O 1
ATOM 977 N N . TYR A 1 161 ? 36.367 1.977 43.317 1.00 21.89 183 TYR A N 1
ATOM 978 C CA . TYR A 1 161 ? 37.277 2.491 42.303 1.00 21.54 183 TYR A CA 1
ATOM 979 C C . TYR A 1 161 ? 38.580 3.041 42.914 1.00 24.89 183 TYR A C 1
ATOM 980 O O . TYR A 1 161 ? 38.924 4.198 42.719 1.00 23.12 183 TYR A O 1
ATOM 989 N N . PRO A 1 162 ? 39.336 2.192 43.601 1.00 24.65 184 PRO A N 1
ATOM 990 C CA . PRO A 1 162 ? 40.574 2.691 44.239 1.00 23.38 184 PRO A CA 1
ATOM 991 C C . PRO A 1 162 ? 41.559 3.280 43.245 1.00 25.46 184 PRO A C 1
ATOM 992 O O . PRO A 1 162 ? 42.357 4.148 43.591 1.00 25.78 184 PRO A O 1
ATOM 996 N N . GLU A 1 163 ? 41.512 2.804 42.009 1.00 24.21 185 GLU A N 1
ATOM 997 C CA . GLU A 1 163 ? 42.470 3.244 41.002 1.00 25.43 185 GLU A CA 1
ATOM 998 C C . GLU A 1 163 ? 42.198 4.673 40.544 1.00 26.68 185 GLU A C 1
ATOM 999 O O . GLU A 1 163 ? 43.029 5.286 39.853 1.00 28.69 185 GLU A O 1
ATOM 1005 N N . LEU A 1 164 ? 41.035 5.208 40.921 1.00 25.38 186 LEU A N 1
ATOM 1006 C CA . LEU A 1 164 ? 40.659 6.557 40.532 1.00 25.80 186 LEU A CA 1
ATOM 1007 C C . LEU A 1 164 ? 40.880 7.596 41.629 1.00 26.84 186 LEU A C 1
ATOM 1008 O O . LEU A 1 164 ? 40.612 8.784 41.416 1.00 27.90 186 LEU A O 1
ATOM 1013 N N . HIS A 1 165 ? 41.362 7.173 42.798 1.00 24.49 187 HIS A N 1
ATOM 1014 C CA . HIS A 1 165 ? 41.541 8.125 43.894 1.00 24.82 187 HIS A CA 1
ATOM 1015 C C . HIS A 1 165 ? 42.485 9.272 43.480 1.00 26.38 187 HIS A C 1
ATOM 1016 O O . HIS A 1 165 ? 42.285 10.415 43.884 1.00 27.50 187 HIS A O 1
ATOM 1023 N N . SER A 1 166 ? 43.508 8.941 42.700 1.00 26.45 188 SER A N 1
ATOM 1024 C CA . SER A 1 166 ? 44.479 9.947 42.265 1.00 27.81 188 SER A CA 1
ATOM 1025 C C . SER A 1 166 ? 43.871 10.933 41.282 1.00 28.11 188 SER A C 1
ATOM 1026 O O . SER A 1 166 ? 44.460 11.967 41.005 1.00 30.12 188 SER A O 1
ATOM 1029 N N . LYS A 1 167 ? 42.676 10.636 40.778 1.00 25.90 189 LYS A N 1
ATOM 1030 C CA . LYS A 1 167 ? 41.988 11.525 39.867 1.00 25.57 189 LYS A CA 1
ATOM 1031 C C . LYS A 1 167 ? 40.861 12.296 40.567 1.00 26.17 189 LYS A C 1
ATOM 1032 O O . LYS A 1 167 ? 40.082 12.969 39.909 1.00 25.39 189 LYS A O 1
ATOM 1038 N N . VAL A 1 168 ? 40.787 12.174 41.882 1.00 24.41 190 VAL A N 1
ATOM 1039 C CA . VAL A 1 168 ? 39.871 12.958 42.704 1.00 22.03 190 VAL A CA 1
ATOM 1040 C C . VAL A 1 168 ? 40.699 14.020 43.436 1.00 25.65 190 VAL A C 1
ATOM 1041 O O . VAL A 1 168 ? 41.584 13.700 44.234 1.00 26.90 190 VAL A O 1
ATOM 1045 N N . GLU A 1 169 ? 40.414 15.275 43.148 1.00 23.67 191 GLU A N 1
ATOM 1046 C CA . GLU A 1 169 ? 41.129 16.375 43.788 1.00 23.32 191 GLU A CA 1
ATOM 1047 C C . GLU A 1 169 ? 40.822 16.460 45.282 1.00 25.04 191 GLU A C 1
ATOM 1048 O O . GLU A 1 169 ? 41.715 16.613 46.120 1.00 23.80 191 GLU A O 1
ATOM 1054 N N . ARG A 1 170 ? 39.530 16.376 45.603 1.00 23.88 192 ARG A N 1
ATOM 1055 C CA . ARG A 1 170 ? 39.041 16.703 46.930 1.00 21.83 192 ARG A CA 1
ATOM 1056 C C . ARG A 1 170 ? 37.583 16.312 46.993 1.00 21.98 192 ARG A C 1
ATOM 1057 O O . ARG A 1 170 ? 36.925 16.219 45.957 1.00 21.14 192 ARG A O 1
ATOM 1065 N N . ILE A 1 171 ? 37.103 16.106 48.209 1.00 20.19 193 ILE A N 1
ATOM 1066 C CA . ILE A 1 171 ? 35.695 15.932 48.473 1.00 18.85 193 ILE A CA 1
ATOM 1067 C C . ILE A 1 171 ? 35.276 17.113 49.339 1.00 20.23 193 ILE A C 1
ATOM 1068 O O . ILE A 1 171 ? 35.771 17.284 50.442 1.00 21.89 193 ILE A O 1
ATOM 1073 N N . VAL A 1 172 ? 34.377 17.938 48.824 1.00 20.34 194 VAL A N 1
ATOM 1074 C CA . VAL A 1 172 ? 33.895 19.120 49.523 1.00 20.45 194 VAL A CA 1
ATOM 1075 C C . VAL A 1 172 ? 32.472 18.819 49.941 1.00 24.01 194 VAL A C 1
ATOM 1076 O O . VAL A 1 172 ? 31.581 18.812 49.086 1.00 21.59 194 VAL A O 1
ATOM 1080 N N . LEU A 1 173 ? 32.254 18.513 51.217 1.00 21.90 195 LEU A N 1
ATOM 1081 C CA . LEU A 1 173 ? 30.961 17.977 51.652 1.00 19.75 195 LEU A CA 1
ATOM 1082 C C . LEU A 1 173 ? 30.214 18.886 52.609 1.00 22.52 195 LEU A C 1
ATOM 1083 O O . LEU A 1 173 ? 30.856 19.585 53.407 1.00 20.95 195 LEU A O 1
ATOM 1096 N N . GLY A 1 175 ? 28.129 18.556 55.800 1.00 20.59 197 GLY A N 1
ATOM 1097 C CA . GLY A 1 175 ? 27.805 17.551 56.796 1.00 21.82 197 GLY A CA 1
ATOM 1098 C C . GLY A 1 175 ? 28.644 17.714 58.028 1.00 20.91 197 GLY A C 1
ATOM 1099 O O . GLY A 1 175 ? 29.708 18.339 57.998 1.00 20.61 197 GLY A O 1
ATOM 1100 N N . GLY A 1 176 ? 28.181 17.132 59.112 1.00 20.60 198 GLY A N 1
ATOM 1101 C CA . GLY A 1 176 ? 28.966 17.120 60.320 1.00 20.71 198 GLY A CA 1
ATOM 1102 C C . GLY A 1 176 ? 28.736 18.335 61.187 1.00 22.77 198 GLY A C 1
ATOM 1103 O O . GLY A 1 176 ? 28.051 19.316 60.797 1.00 21.58 198 GLY A O 1
ATOM 1104 N N . ALA A 1 177 ? 29.296 18.261 62.403 1.00 22.50 199 ALA A N 1
ATOM 1105 C CA . ALA A 1 177 ? 29.300 19.359 63.342 1.00 21.20 199 ALA A CA 1
ATOM 1106 C C . ALA A 1 177 ? 30.362 19.075 64.380 1.00 22.02 199 ALA A C 1
ATOM 1107 O O . ALA A 1 177 ? 30.411 17.967 64.928 1.00 21.11 199 ALA A O 1
ATOM 1109 N N . ALA A 1 178 ? 31.179 20.087 64.662 1.00 23.12 200 ALA A N 1
ATOM 1110 C CA . ALA A 1 178 ? 32.283 19.942 65.611 1.00 23.23 200 ALA A CA 1
ATOM 1111 C C . ALA A 1 178 ? 31.780 20.033 67.065 1.00 23.62 200 ALA A C 1
ATOM 1112 O O . ALA A 1 178 ? 32.284 20.836 67.865 1.00 26.07 200 ALA A O 1
ATOM 1114 N N . GLY A 1 179 ? 30.780 19.201 67.388 1.00 25.01 201 GLY A N 1
ATOM 1115 C CA . GLY A 1 179 ? 30.312 19.047 68.747 1.00 27.00 201 GLY A CA 1
ATOM 1116 C C . GLY A 1 179 ? 28.821 19.013 69.006 1.00 26.20 201 GLY A C 1
ATOM 1117 O O . GLY A 1 179 ? 28.374 18.332 69.929 1.00 26.09 201 GLY A O 1
ATOM 1118 N N . VAL A 1 180 ? 28.049 19.741 68.204 1.00 25.09 202 VAL A N 1
ATOM 1119 C CA . VAL A 1 180 ? 26.613 19.919 68.484 1.00 23.06 202 VAL A CA 1
ATOM 1120 C C . VAL A 1 180 ? 25.775 19.641 67.246 1.00 25.47 202 VAL A C 1
ATOM 1121 O O . VAL A 1 180 ? 25.824 20.366 66.250 1.00 25.50 202 VAL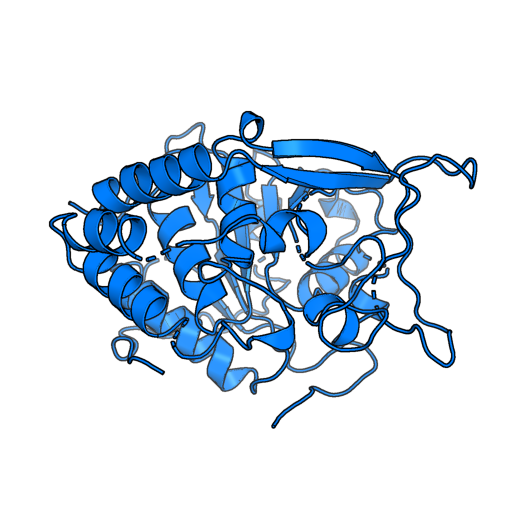 A O 1
ATOM 1125 N N . GLY A 1 181 ? 25.014 18.553 67.318 1.00 24.39 203 GLY A N 1
ATOM 1126 C CA . GLY A 1 181 ? 24.200 18.111 66.211 1.00 22.90 203 GLY A CA 1
ATOM 1127 C C . GLY A 1 181 ? 22.861 18.808 66.089 1.00 21.68 203 GLY A C 1
ATOM 1128 O O . GLY A 1 181 ? 22.389 19.475 67.002 1.00 24.64 203 GLY A O 1
ATOM 1129 N N . ASN A 1 182 ? 22.247 18.640 64.913 1.00 23.81 204 ASN A N 1
ATOM 1130 C CA . ASN A 1 182 ? 20.898 19.146 64.665 1.00 23.91 204 ASN A CA 1
ATOM 1131 C C . ASN A 1 182 ? 19.857 18.041 64.468 1.00 28.94 204 ASN A C 1
ATOM 1132 O O . ASN A 1 182 ? 18.669 18.348 64.248 1.00 26.06 204 ASN A O 1
ATOM 1137 N N . TRP A 1 183 ? 20.269 16.783 64.553 1.00 25.23 205 TRP A N 1
ATOM 1138 C CA . TRP A 1 183 ? 19.352 15.659 64.383 1.00 24.82 205 TRP A CA 1
ATOM 1139 C C . TRP A 1 183 ? 19.267 14.849 65.660 1.00 24.91 205 TRP A C 1
ATOM 1140 O O . TRP A 1 183 ? 18.193 14.568 66.159 1.00 25.53 205 TRP A O 1
ATOM 1151 N N . THR A 1 184 ? 20.433 14.450 66.177 1.00 24.05 206 THR A N 1
ATOM 1152 C CA . THR A 1 184 ? 20.580 14.019 67.539 1.00 24.78 206 THR A CA 1
ATOM 1153 C C . THR A 1 184 ? 21.503 15.030 68.216 1.00 22.97 206 THR A C 1
ATOM 1154 O O . THR A 1 184 ? 22.113 15.845 67.522 1.00 24.62 206 THR A O 1
ATOM 1158 N N . PRO A 1 185 ? 21.638 14.955 69.544 1.00 22.82 207 PRO A N 1
ATOM 1159 C CA . PRO A 1 185 ? 22.466 15.974 70.188 1.00 23.89 207 PRO A CA 1
ATOM 1160 C C . PRO A 1 185 ? 23.900 15.959 69.684 1.00 22.91 207 PRO A C 1
ATOM 1161 O O . PRO A 1 185 ? 24.555 16.988 69.703 1.00 28.82 207 PRO A O 1
ATOM 1165 N N . ALA A 1 186 ? 24.379 14.804 69.258 1.00 22.55 208 ALA A N 1
ATOM 1166 C CA . ALA A 1 186 ? 25.766 14.648 68.810 1.00 24.75 208 ALA A CA 1
ATOM 1167 C C . ALA A 1 186 ? 25.966 14.684 67.313 1.00 24.24 208 ALA A C 1
ATOM 1168 O O . ALA A 1 186 ? 27.090 14.862 66.864 1.00 25.13 208 ALA A O 1
ATOM 1170 N N . ALA A 1 187 ? 24.898 14.468 66.531 1.00 23.05 209 ALA A N 1
ATOM 1171 C CA . ALA A 1 187 ? 25.026 14.250 65.095 1.00 21.56 209 ALA A CA 1
ATOM 1172 C C . ALA A 1 187 ? 24.208 15.157 64.214 1.00 20.53 209 ALA A C 1
ATOM 1173 O O . ALA A 1 187 ? 23.044 15.445 64.501 1.00 21.53 209 ALA A O 1
ATOM 1175 N N . GLU A 1 188 ? 24.852 15.590 63.151 1.00 21.99 210 GLU A N 1
ATOM 1176 C CA . GLU A 1 188 ? 24.227 16.279 62.041 1.00 21.08 210 GLU A CA 1
ATOM 1177 C C . GLU A 1 188 ? 23.544 15.274 61.106 1.00 21.86 210 GLU A C 1
ATOM 1178 O O . GLU A 1 188 ? 23.976 14.124 60.972 1.00 20.63 210 GLU A O 1
ATOM 1184 N N . PHE A 1 189 ? 22.468 15.712 60.467 1.00 21.61 211 PHE A N 1
ATOM 1185 C CA . PHE A 1 189 ? 21.602 14.831 59.677 1.00 21.78 211 PHE A CA 1
ATOM 1186 C C . PHE A 1 189 ? 22.284 13.996 58.594 1.00 20.26 211 PHE A C 1
ATOM 1187 O O . PHE A 1 189 ? 22.124 12.762 58.564 1.00 21.17 211 PHE A O 1
ATOM 1195 N N . ASN A 1 190 ? 23.026 14.627 57.689 1.00 20.19 212 ASN A N 1
ATOM 1196 C CA . ASN A 1 190 ? 23.644 13.882 56.592 1.00 20.95 212 ASN A CA 1
ATOM 1197 C C . ASN A 1 190 ? 24.545 12.748 57.066 1.00 20.67 212 ASN A C 1
ATOM 1198 O O . ASN A 1 190 ? 24.555 11.665 56.490 1.00 20.94 212 ASN A O 1
ATOM 1203 N N . ILE A 1 191 ? 25.312 13.010 58.115 1.00 19.53 213 ILE A N 1
ATOM 1204 C CA . ILE A 1 191 ? 26.204 11.991 58.663 1.00 18.89 213 ILE A CA 1
ATOM 1205 C C . ILE A 1 191 ? 25.381 10.933 59.380 1.00 21.43 213 ILE A C 1
ATOM 1206 O O . ILE A 1 191 ? 25.635 9.729 59.215 1.00 20.98 213 ILE A O 1
ATOM 1211 N N . PHE A 1 192 ? 24.369 11.344 60.147 1.00 19.53 214 PHE A N 1
ATOM 1212 C CA . PHE A 1 192 ? 23.549 10.424 60.902 1.00 20.53 214 PHE A CA 1
ATOM 1213 C C . PHE A 1 192 ? 22.845 9.411 60.004 1.00 20.09 214 PHE A C 1
ATOM 1214 O O . PHE A 1 192 ? 22.678 8.240 60.375 1.00 19.99 214 PHE A O 1
ATOM 1222 N N . VAL A 1 193 ? 22.390 9.870 58.843 1.00 20.06 215 VAL A N 1
ATOM 1223 C CA . VAL A 1 193 ? 21.671 8.993 57.915 1.00 20.52 215 VAL A CA 1
ATOM 1224 C C . VAL A 1 193 ? 22.530 7.796 57.490 1.00 20.11 215 VAL A C 1
ATOM 1225 O O . VAL A 1 193 ? 22.034 6.678 57.347 1.00 20.86 215 VAL A O 1
ATOM 1229 N N . ASP A 1 194 ? 23.818 8.041 57.301 1.00 19.40 216 ASP A N 1
ATOM 1230 C CA . ASP A 1 194 ? 24.730 6.983 56.850 1.00 18.44 216 ASP A CA 1
ATOM 1231 C C . ASP A 1 194 ? 26.109 7.181 57.474 1.00 18.09 216 ASP A C 1
ATOM 1232 O O . ASP A 1 194 ? 27.039 7.649 56.813 1.00 17.98 216 ASP A O 1
ATOM 1237 N N . PRO A 1 195 ? 26.240 6.832 58.758 1.00 18.22 217 PRO A N 1
ATOM 1238 C CA . PRO A 1 195 ? 27.532 6.995 59.448 1.00 17.13 217 PRO A CA 1
ATOM 1239 C C . PRO A 1 195 ? 28.622 6.134 58.841 1.00 18.74 217 PRO A C 1
ATOM 1240 O O . PRO A 1 195 ? 29.786 6.568 58.767 1.00 18.80 217 PRO A O 1
ATOM 1244 N N . GLU A 1 196 ? 28.269 4.938 58.395 1.00 19.09 218 GLU A N 1
ATOM 1245 C CA . GLU A 1 196 ? 29.255 4.039 57.784 1.00 19.72 218 GLU A CA 1
ATOM 1246 C C . GLU A 1 196 ? 29.853 4.643 56.531 1.00 19.26 218 GLU A C 1
ATOM 1247 O O . GLU A 1 196 ? 31.084 4.620 56.320 1.00 18.36 218 GLU A O 1
ATOM 1253 N N . ALA A 1 197 ? 29.017 5.183 55.666 1.00 18.60 219 ALA A N 1
ATOM 1254 C CA . ALA A 1 197 ? 29.503 5.851 54.464 1.00 18.48 219 ALA A CA 1
ATOM 1255 C C . ALA A 1 197 ? 30.428 7.017 54.828 1.00 19.68 219 ALA A C 1
ATOM 1256 O O . ALA A 1 197 ? 31.490 7.193 54.242 1.00 18.26 219 ALA A O 1
ATOM 1258 N N . ALA A 1 198 ? 30.012 7.823 55.800 1.00 18.16 220 ALA A N 1
ATOM 1259 C CA . ALA A 1 198 ? 30.811 8.964 56.210 1.00 17.83 220 ALA A CA 1
ATOM 1260 C C . ALA A 1 198 ? 32.160 8.517 56.744 1.00 18.57 220 ALA A C 1
ATOM 1261 O O . ALA A 1 198 ? 33.189 9.137 56.461 1.00 18.19 220 ALA A O 1
ATOM 1263 N N . ASP A 1 199 ? 32.162 7.465 57.534 1.00 17.90 221 ASP A N 1
ATOM 1264 C CA . ASP A 1 199 ? 33.382 6.883 58.082 1.00 18.57 221 ASP A CA 1
ATOM 1265 C C . ASP A 1 199 ? 34.335 6.513 56.952 1.00 18.87 221 ASP A C 1
ATOM 1266 O O . ASP A 1 199 ? 35.527 6.852 56.978 1.00 19.98 221 ASP A O 1
ATOM 1279 N N . VAL A 1 201 ? 34.425 7.768 53.920 1.00 18.81 223 VAL A N 1
ATOM 1280 C CA . VAL A 1 201 ? 34.932 8.994 53.320 1.00 18.23 223 VAL A CA 1
ATOM 1281 C C . VAL A 1 201 ? 36.095 9.557 54.132 1.00 19.96 223 VAL A C 1
ATOM 1282 O O . VAL A 1 201 ? 37.161 9.841 53.578 1.00 19.15 223 VAL A O 1
ATOM 1286 N N . PHE A 1 202 ? 35.922 9.719 55.447 1.00 18.64 224 PHE A N 1
ATOM 1287 C CA . PHE A 1 202 ? 36.958 10.321 56.260 1.00 19.48 224 PHE A CA 1
ATOM 1288 C C . PHE A 1 202 ? 38.187 9.440 56.406 1.00 19.93 224 PHE A C 1
ATOM 1289 O O . PHE A 1 202 ? 39.269 9.967 56.690 1.00 19.47 224 PHE A O 1
ATOM 1297 N N . LYS A 1 203 ? 38.047 8.132 56.192 1.00 19.24 225 LYS 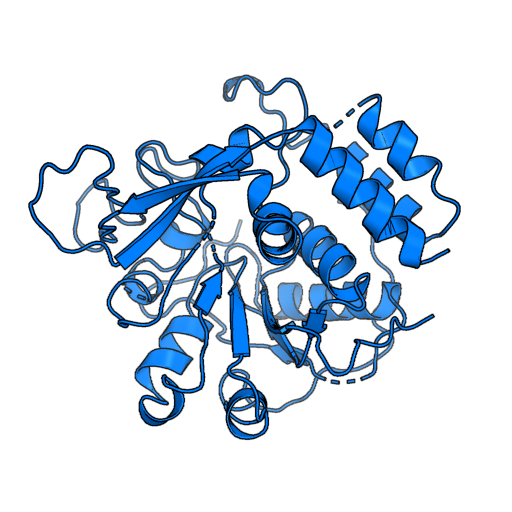A N 1
ATOM 1298 C CA . LYS A 1 203 ? 39.203 7.236 56.200 1.00 20.22 225 LYS A CA 1
ATOM 1299 C C . LYS A 1 203 ? 39.890 7.095 54.840 1.00 23.02 225 LYS A C 1
ATOM 1300 O O . LYS A 1 203 ? 40.910 6.420 54.763 1.00 22.55 225 LYS A O 1
ATOM 1306 N N . SER A 1 204 ? 39.353 7.708 53.784 1.00 20.48 226 SER A N 1
ATOM 1307 C CA . SER A 1 204 ? 39.754 7.395 52.406 1.00 20.09 226 SER A CA 1
ATOM 1308 C C . SER A 1 204 ? 41.152 7.845 51.992 1.00 22.14 226 SER A C 1
ATOM 1309 O O . SER A 1 204 ? 41.731 7.299 51.036 1.00 23.94 226 SER A O 1
ATOM 1312 N N . GLY A 1 205 ? 41.673 8.867 52.660 1.00 21.27 227 GLY A N 1
ATOM 1313 C CA . GLY A 1 205 ? 42.941 9.481 52.243 1.00 22.40 227 GLY A CA 1
ATOM 1314 C C . GLY A 1 205 ? 42.819 10.488 51.115 1.00 25.61 227 GLY A C 1
ATOM 1315 O O . GLY A 1 205 ? 43.808 11.033 50.652 1.00 25.85 227 GLY A O 1
ATOM 1316 N N . ILE A 1 206 ? 41.608 10.723 50.647 1.00 22.03 228 ILE A N 1
ATOM 1317 C CA . ILE A 1 206 ? 41.338 11.775 49.676 1.00 22.58 228 ILE A CA 1
ATOM 1318 C C . ILE A 1 206 ? 41.145 13.078 50.453 1.00 22.95 228 ILE A C 1
ATOM 1319 O O . ILE A 1 206 ? 40.478 13.072 51.466 1.00 22.04 228 ILE A O 1
ATOM 1324 N N . PRO A 1 207 ? 41.708 14.195 49.975 1.00 21.40 229 PRO A N 1
ATOM 1325 C CA . PRO A 1 207 ? 41.502 15.471 50.694 1.00 21.26 229 PRO A CA 1
ATOM 1326 C C . PRO A 1 207 ? 40.033 15.809 50.849 1.00 22.58 229 PRO A C 1
ATOM 1327 O O . PRO A 1 207 ? 39.231 15.536 49.945 1.00 21.40 229 PRO A O 1
ATOM 1331 N N . ILE A 1 208 ? 39.694 16.355 52.010 1.00 21.47 230 ILE A N 1
ATOM 1332 C CA . ILE A 1 208 ? 38.310 16.703 52.349 1.00 21.58 230 ILE A CA 1
ATOM 1333 C C . ILE A 1 208 ? 38.225 18.137 52.848 1.00 24.06 230 ILE A C 1
ATOM 1334 O O . ILE A 1 208 ? 39.080 18.584 53.610 1.00 21.89 230 ILE A O 1
ATOM 1339 N N . THR A 1 209 ? 37.176 18.844 52.424 1.00 21.05 231 THR A N 1
ATOM 1340 C CA . THR A 1 209 ? 36.742 20.043 53.099 1.00 20.25 231 THR A CA 1
ATOM 1341 C C . THR A 1 209 ? 35.387 19.763 53.683 1.00 24.61 231 THR A C 1
ATOM 1342 O O . THR A 1 209 ? 34.472 19.381 52.961 1.00 21.69 231 THR A O 1
ATOM 1354 N N . CYS A 1 211 ? 32.181 21.169 55.421 1.00 23.10 233 CYS A N 1
ATOM 1355 C CA . CYS A 1 211 ? 31.340 22.337 55.718 1.00 21.71 233 CYS A CA 1
ATOM 1356 C C . CYS A 1 211 ? 30.235 21.857 56.641 1.00 24.36 233 CYS A C 1
ATOM 1357 O O . CYS A 1 211 ? 29.214 21.386 56.171 1.00 24.27 233 CYS A O 1
ATOM 1360 N N . GLY A 1 212 ? 30.480 21.937 57.949 1.00 23.97 234 GLY A N 1
ATOM 1361 C CA . GLY A 1 212 ? 29.539 21.458 58.948 1.00 26.15 234 GLY A CA 1
ATOM 1362 C C . GLY A 1 212 ? 28.693 22.573 59.541 1.00 24.25 234 GLY A C 1
ATOM 1363 O O . GLY A 1 212 ? 28.736 23.741 59.106 1.00 22.53 234 GLY A O 1
ATOM 1364 N N . LEU A 1 213 ? 27.923 22.224 60.562 1.00 22.56 235 LEU A N 1
ATOM 1365 C CA . LEU A 1 213 ? 26.981 23.145 61.170 1.00 22.91 235 LEU A CA 1
ATOM 1366 C C . LEU A 1 213 ? 27.664 24.339 61.823 1.00 23.15 235 LEU A C 1
ATOM 1367 O O . LEU A 1 213 ? 27.043 25.381 62.046 1.00 23.19 235 LEU A O 1
ATOM 1372 N N . ASP A 1 214 ? 28.952 24.171 62.137 1.00 24.82 236 ASP A N 1
ATOM 1373 C CA . ASP A 1 214 ? 29.704 25.229 62.775 1.00 27.08 236 ASP A CA 1
ATOM 1374 C C . ASP A 1 214 ? 29.730 26.455 61.878 1.00 25.01 236 ASP A C 1
ATOM 1375 O O . ASP A 1 214 ? 29.563 27.574 62.348 1.00 27.10 236 ASP A O 1
ATOM 1380 N N . VAL A 1 215 ? 29.934 26.234 60.581 1.00 26.93 237 VAL A N 1
ATOM 1381 C CA . VAL A 1 215 ? 29.937 27.342 59.639 1.00 26.01 237 VAL A CA 1
ATOM 1382 C C . VAL A 1 215 ? 28.527 27.609 59.126 1.00 26.56 237 VAL A C 1
ATOM 1383 O O . VAL A 1 215 ? 28.145 28.766 58.974 1.00 28.30 237 VAL A O 1
ATOM 1387 N N . THR A 1 216 ? 27.745 26.567 58.837 1.00 26.10 238 THR A N 1
ATOM 1388 C CA . THR A 1 216 ? 26.468 26.835 58.188 1.00 24.78 238 THR A CA 1
ATOM 1389 C C . THR A 1 216 ? 25.498 27.574 59.104 1.00 32.26 238 THR A C 1
ATOM 1390 O O . THR A 1 216 ? 24.649 28.323 58.636 1.00 30.87 238 THR A O 1
ATOM 1394 N N . HIS A 1 217 ? 25.648 27.396 60.415 1.00 28.66 239 HIS A N 1
ATOM 1395 C CA . HIS A 1 217 ? 24.827 28.122 61.375 1.00 30.02 239 HIS A CA 1
ATOM 1396 C C . HIS A 1 217 ? 25.022 29.629 61.274 1.00 31.44 239 HIS A C 1
ATOM 1397 O O . HIS A 1 217 ? 24.121 30.414 61.592 1.00 34.02 239 HIS A O 1
ATOM 1404 N N . GLU A 1 218 ? 26.206 30.043 60.829 1.00 31.38 240 GLU A N 1
ATOM 1405 C CA . GLU A 1 218 ? 26.528 31.448 60.636 1.00 30.03 240 GLU A CA 1
ATOM 1406 C C . GLU A 1 218 ? 26.072 32.008 59.273 1.00 31.24 240 GLU A C 1
ATOM 1407 O O . GLU A 1 218 ? 26.029 33.228 59.087 1.00 34.89 240 GLU A O 1
ATOM 1413 N N . ALA A 1 219 ? 25.723 31.127 58.345 1.00 28.82 241 ALA A N 1
ATOM 1414 C CA . ALA A 1 219 ? 25.417 31.522 56.965 1.00 28.81 241 ALA A CA 1
ATOM 1415 C C . ALA A 1 219 ? 23.939 31.892 56.847 1.00 30.34 241 ALA A C 1
ATOM 1416 O O . ALA A 1 219 ? 23.188 31.281 56.099 1.00 31.11 241 ALA A O 1
ATOM 1418 N N . GLN A 1 220 ? 23.547 32.894 57.603 1.00 31.11 242 GLN A N 1
ATOM 1419 C CA . GLN A 1 220 ? 22.154 33.303 57.718 1.00 35.29 242 GLN A CA 1
ATOM 1420 C C . GLN A 1 220 ? 21.797 34.375 56.691 1.00 39.31 242 GLN A C 1
ATOM 1421 O O . GLN A 1 220 ? 22.570 35.302 56.440 1.00 35.64 242 GLN A O 1
ATOM 1427 N N . ILE A 1 221 ? 20.609 34.239 56.120 1.00 36.50 243 ILE A N 1
ATOM 1428 C CA . ILE A 1 221 ? 20.097 35.179 55.133 1.00 35.24 243 ILE A CA 1
ATOM 1429 C C . ILE A 1 221 ? 19.073 36.093 55.808 1.00 36.91 243 ILE A C 1
ATOM 1430 O O . ILE A 1 221 ? 18.142 35.603 56.454 1.00 42.08 243 ILE A O 1
ATOM 1443 N N . ASP A 1 223 ? 16.297 39.497 55.863 1.00 37.28 245 ASP A N 1
ATOM 1444 C CA . ASP A 1 223 ? 15.238 40.047 55.016 1.00 37.45 245 ASP A CA 1
ATOM 1445 C C . ASP A 1 223 ? 15.809 40.877 53.870 1.00 41.61 245 ASP A C 1
ATOM 1446 O O . ASP A 1 223 ? 15.411 40.719 52.724 1.00 39.37 245 ASP A O 1
ATOM 1451 N N . GLU A 1 224 ? 16.756 41.751 54.193 1.00 38.46 246 GLU A N 1
ATOM 1452 C CA . GLU A 1 224 ? 17.306 42.671 53.214 1.00 41.97 246 GLU A CA 1
ATOM 1453 C C . GLU A 1 224 ? 18.130 41.908 52.166 1.00 38.97 246 GLU A C 1
ATOM 1454 O O . GLU A 1 224 ? 18.237 42.342 51.024 1.00 42.26 246 GLU A O 1
ATOM 1460 N N . ASP A 1 225 ? 18.685 40.769 52.556 1.00 36.53 247 ASP A N 1
ATOM 1461 C CA . ASP A 1 225 ? 19.436 39.927 51.630 1.00 34.24 247 ASP A CA 1
ATOM 1462 C C . ASP A 1 225 ? 18.485 39.287 50.614 1.00 38.52 247 ASP A C 1
ATOM 1463 O O . ASP A 1 225 ? 18.772 39.232 49.417 1.00 34.52 247 ASP A O 1
ATOM 1468 N N . ILE A 1 226 ? 17.352 38.802 51.104 1.00 36.50 248 ILE A N 1
ATOM 1469 C CA . ILE A 1 226 ? 16.348 38.227 50.220 1.00 35.91 248 ILE A CA 1
ATOM 1470 C C . ILE A 1 226 ? 15.866 39.272 49.209 1.00 38.55 248 ILE A C 1
ATOM 1471 O O . ILE A 1 226 ? 15.701 38.970 48.018 1.00 36.44 248 ILE A O 1
ATOM 1476 N N . GLU A 1 227 ? 15.650 40.499 49.665 1.00 38.12 249 GLU A N 1
ATOM 1477 C CA . GLU A 1 227 ? 15.143 41.528 48.766 1.00 37.98 249 GLU A CA 1
ATOM 1478 C C . GLU A 1 227 ? 16.167 41.912 47.696 1.00 38.17 249 GLU A C 1
ATOM 1479 O O . GLU A 1 227 ? 15.788 42.170 46.554 1.00 38.77 249 GLU A O 1
ATOM 1485 N N . ARG A 1 228 ? 17.456 41.892 48.040 1.00 37.51 250 ARG A N 1
ATOM 1486 C CA . ARG A 1 228 ? 18.520 42.045 47.035 1.00 38.46 250 ARG A CA 1
ATOM 1487 C C . ARG A 1 228 ? 18.446 40.953 45.970 1.00 34.26 250 ARG A C 1
ATOM 1488 O O . ARG A 1 228 ? 18.554 41.225 44.771 1.00 37.57 250 ARG A O 1
ATOM 1496 N N . ILE A 1 229 ? 18.288 39.722 46.413 1.00 33.44 251 ILE A N 1
ATOM 1497 C CA . ILE A 1 229 ? 18.213 38.586 45.504 1.00 31.45 251 ILE A CA 1
ATOM 1498 C C . ILE A 1 229 ? 16.966 38.689 44.636 1.00 32.22 251 ILE A C 1
ATOM 1499 O O . ILE A 1 229 ? 17.021 38.448 43.437 1.00 33.95 251 ILE A O 1
ATOM 1504 N N . ARG A 1 230 ? 15.856 39.097 45.226 1.00 33.87 252 ARG A N 1
ATOM 1505 C CA . ARG A 1 230 ? 14.611 39.161 44.485 1.00 37.89 252 ARG A CA 1
ATOM 1506 C C . ARG A 1 230 ? 14.675 40.230 43.392 1.00 41.04 252 ARG A C 1
ATOM 1507 O O . ARG A 1 230 ? 13.968 40.136 42.394 1.00 39.37 252 ARG A O 1
ATOM 1515 N N . ALA A 1 231 ? 15.532 41.232 43.585 1.00 34.22 253 ALA A N 1
ATOM 1516 C CA . ALA A 1 231 ? 15.688 42.313 42.643 1.00 36.26 253 ALA A CA 1
ATOM 1517 C C . ALA A 1 231 ? 16.533 41.941 41.421 1.00 35.67 253 ALA A C 1
ATOM 1518 O O . ALA A 1 231 ? 16.589 42.705 40.444 1.00 35.96 253 ALA A O 1
ATOM 1520 N N . ILE A 1 232 ? 17.186 40.788 41.475 1.00 33.70 254 ILE A N 1
ATOM 1521 C CA . ILE A 1 232 ? 17.982 40.326 40.341 1.00 35.06 254 ILE A CA 1
ATOM 1522 C C . ILE A 1 232 ? 17.029 39.954 39.191 1.00 33.94 254 ILE A C 1
ATOM 1523 O O . ILE A 1 232 ? 16.120 39.163 39.373 1.00 33.33 254 ILE A O 1
ATOM 1528 N N . PRO A 1 233 ? 17.245 40.531 38.008 1.00 33.79 255 PRO A N 1
ATOM 1529 C CA . PRO A 1 233 ? 16.184 40.500 36.987 1.00 35.18 255 PRO A CA 1
ATOM 1530 C C . PRO A 1 233 ? 16.153 39.207 36.162 1.00 34.66 255 PRO A C 1
ATOM 1531 O O . PRO A 1 233 ? 16.217 39.261 34.928 1.00 33.72 255 PRO A O 1
ATOM 1535 N N . ASN A 1 234 ? 16.040 38.055 36.807 1.00 31.90 256 ASN A N 1
ATOM 1536 C CA . ASN A 1 234 ? 15.820 36.823 36.056 1.00 31.08 256 ASN A CA 1
ATOM 1537 C C . ASN A 1 234 ? 15.016 35.824 36.884 1.00 31.68 256 ASN A C 1
ATOM 1538 O O . ASN A 1 234 ? 14.976 35.935 38.111 1.00 31.13 256 ASN A O 1
ATOM 1543 N N . PRO A 1 235 ? 14.373 34.845 36.215 1.00 32.38 257 PRO A N 1
ATOM 1544 C CA . PRO A 1 235 ? 13.485 33.871 36.858 1.00 32.10 257 PRO A CA 1
ATOM 1545 C C . PRO A 1 235 ? 14.166 32.991 37.902 1.00 30.94 257 PRO A C 1
ATOM 1546 O O . PRO A 1 235 ? 13.523 32.573 38.879 1.00 32.00 257 PRO A O 1
ATOM 1550 N N . VAL A 1 236 ? 15.449 32.702 37.711 1.00 29.36 258 VAL A N 1
ATOM 1551 C CA . VAL A 1 236 ? 16.156 31.824 38.610 1.00 28.06 258 VAL A CA 1
ATOM 1552 C C . VAL A 1 236 ? 16.318 32.495 39.981 1.00 28.35 258 VAL A C 1
ATOM 1553 O O . VAL A 1 236 ? 16.078 31.874 41.031 1.00 27.74 258 VAL A O 1
ATOM 1557 N N . ALA A 1 237 ? 16.688 33.780 39.979 1.00 28.52 259 ALA A N 1
ATOM 1558 C CA . ALA A 1 237 ? 16.778 34.541 41.227 1.00 29.66 259 ALA A CA 1
ATOM 1559 C C . ALA A 1 237 ? 15.419 34.615 41.917 1.00 30.38 259 ALA A C 1
ATOM 1560 O O . ALA A 1 237 ? 15.325 34.562 43.151 1.00 30.64 259 ALA A O 1
ATOM 1562 N N . GLN A 1 238 ? 14.358 34.720 41.129 1.00 29.79 260 GLN A N 1
ATOM 1563 C CA . GLN A 1 238 ? 13.020 34.790 41.718 1.00 30.66 260 GLN A CA 1
ATOM 1564 C C . GLN A 1 238 ? 12.741 33.488 42.459 1.00 28.84 260 GLN A C 1
ATOM 1565 O O . GLN A 1 238 ? 12.171 33.495 43.557 1.00 30.34 260 GLN A O 1
ATOM 1571 N N . CYS A 1 239 ? 13.147 32.372 41.864 1.00 28.92 261 CYS A N 1
ATOM 1572 C CA . CYS A 1 239 ? 12.951 31.066 42.483 1.00 28.94 261 CYS A CA 1
ATOM 1573 C C . CYS A 1 239 ? 13.718 30.976 43.801 1.00 31.57 261 CYS A C 1
ATOM 1574 O O . CYS A 1 239 ? 13.192 30.522 44.821 1.00 28.64 261 CYS A O 1
ATOM 1577 N N . VAL A 1 240 ? 14.973 31.413 43.784 1.00 27.96 262 VAL A N 1
ATOM 1578 C CA . VAL A 1 240 ? 15.800 31.358 44.987 1.00 27.81 262 VAL A CA 1
ATOM 1579 C C . VAL A 1 240 ? 15.180 32.226 46.088 1.00 29.41 262 VAL A C 1
ATOM 1580 O O . VAL A 1 240 ? 15.072 31.803 47.241 1.00 30.08 262 VAL A O 1
ATOM 1584 N N . ALA A 1 241 ? 14.710 33.414 45.730 1.00 29.45 263 ALA A N 1
ATOM 1585 C CA . ALA A 1 241 ? 14.108 34.299 46.723 1.00 29.95 263 ALA A CA 1
ATOM 1586 C C . ALA A 1 241 ? 12.862 33.664 47.343 1.00 36.51 263 ALA A C 1
ATOM 1587 O O . ALA A 1 241 ? 12.631 33.784 48.548 1.00 32.89 263 ALA A O 1
ATOM 1589 N N . GLU A 1 242 ? 12.060 32.990 46.525 1.00 31.05 264 GLU A N 1
ATOM 1590 C CA . GLU A 1 242 ? 10.897 32.276 47.049 1.00 34.60 264 GLU A CA 1
ATOM 1591 C C . GLU A 1 242 ? 11.310 31.167 48.023 1.00 32.60 264 GLU A C 1
ATOM 1592 O O . GLU A 1 242 ? 10.660 30.951 49.050 1.00 35.56 264 GLU A O 1
ATOM 1598 N N . LEU A 1 243 ? 12.380 30.453 47.699 1.00 28.13 265 LEU A N 1
ATOM 1599 C CA . LEU A 1 243 ? 12.859 29.402 48.590 1.00 28.51 265 LEU A CA 1
ATOM 1600 C C . LEU A 1 243 ? 13.287 30.018 49.926 1.00 31.57 265 LEU A C 1
ATOM 1601 O O . LEU A 1 243 ? 12.984 29.471 50.991 1.00 31.84 265 LEU A O 1
ATOM 1606 N N . LEU A 1 244 ? 13.966 31.161 49.861 1.00 31.42 266 LEU A N 1
ATOM 1607 C CA . LEU A 1 244 ? 14.436 31.845 51.072 1.00 33.61 266 LEU A CA 1
ATOM 1608 C C . LEU A 1 244 ? 13.266 32.369 51.905 1.00 34.83 266 LEU A C 1
ATOM 1609 O O . LEU A 1 244 ? 13.312 32.304 53.133 1.00 34.42 266 LEU A O 1
ATOM 1614 N N . ASP A 1 245 ? 12.216 32.860 51.254 1.00 31.27 267 ASP A N 1
ATOM 1615 C CA . ASP A 1 245 ? 11.020 33.313 51.963 1.00 31.72 267 ASP A CA 1
ATOM 1616 C C . ASP A 1 245 ? 10.483 32.154 52.812 1.00 34.12 267 ASP A C 1
ATOM 1617 O O . ASP A 1 245 ? 10.090 32.333 53.960 1.00 41.58 267 ASP A O 1
ATOM 1622 N N . PHE A 1 246 ? 10.432 30.985 52.193 1.00 33.01 268 PHE A N 1
ATOM 1623 C CA . PHE A 1 246 ? 9.938 29.776 52.823 1.00 33.76 268 PHE A CA 1
ATOM 1624 C C . PHE A 1 246 ? 10.839 29.411 54.007 1.00 35.92 268 PHE A C 1
ATOM 1625 O O . PHE A 1 246 ? 10.360 29.053 55.083 1.00 36.34 268 PHE A O 1
ATOM 1633 N N . PHE A 1 247 ? 12.150 29.523 53.816 1.00 33.47 269 PHE A N 1
ATOM 1634 C CA . PHE A 1 247 ? 13.082 29.209 54.888 1.00 32.00 269 PHE A CA 1
ATOM 1635 C C . PHE A 1 247 ? 12.880 30.169 56.056 1.00 35.69 269 PHE A C 1
ATOM 1636 O O . PHE A 1 247 ? 13.039 29.779 57.208 1.00 36.14 269 PHE A O 1
ATOM 1652 N N . ILE A 1 249 ? 10.239 31.358 57.226 1.00 49.51 271 ILE A N 1
ATOM 1653 C CA . ILE A 1 249 ? 9.095 30.932 58.012 1.00 47.17 271 ILE A CA 1
ATOM 1654 C C . ILE A 1 249 ? 9.313 29.605 58.732 1.00 51.82 271 ILE A C 1
ATOM 1655 O O . ILE A 1 249 ? 8.936 29.468 59.888 1.00 51.76 271 ILE A O 1
ATOM 1660 N N . TYR A 1 250 ? 9.937 28.644 58.060 1.00 43.65 272 TYR A N 1
ATOM 1661 C CA . TYR A 1 250 ? 9.964 27.258 58.535 1.00 49.12 272 TYR A CA 1
ATOM 1662 C C . TYR A 1 250 ? 11.304 26.716 58.960 1.00 51.85 272 TYR A C 1
ATOM 1663 O O . TYR A 1 250 ? 11.382 25.589 59.441 1.00 53.91 272 TYR A O 1
ATOM 1672 N N . HIS A 1 251 ? 12.369 27.491 58.766 1.00 46.96 273 HIS A N 1
ATOM 1673 C CA . HIS A 1 251 ? 13.725 27.051 59.142 1.00 41.68 273 HIS A CA 1
ATOM 1674 C C . HIS A 1 251 ? 14.307 27.953 60.234 1.00 43.17 273 HIS A C 1
ATOM 1675 O O . HIS A 1 251 ? 15.526 28.122 60.320 1.00 51.47 273 HIS A O 1
ATOM 1682 N N . ARG A 1 252 ? 13.435 28.551 61.038 1.00 42.97 274 ARG A N 1
ATOM 1683 C CA . ARG A 1 252 ? 13.868 29.417 62.135 1.00 43.73 274 ARG A CA 1
ATOM 1684 C C . ARG A 1 252 ? 13.185 29.059 63.455 1.00 42.22 274 ARG A C 1
ATOM 1685 O O . ARG A 1 252 ? 12.668 29.935 64.161 1.00 41.34 274 ARG A O 1
ATOM 1693 N N . ASP A 1 253 ? 13.182 27.765 63.779 1.00 46.74 275 ASP A N 1
ATOM 1694 C CA . ASP A 1 253 ? 12.687 27.321 65.086 1.00 47.30 275 ASP A CA 1
ATOM 1695 C C . ASP A 1 253 ? 13.441 28.154 66.124 1.00 39.22 275 ASP A C 1
ATOM 1696 O O . ASP A 1 253 ? 14.673 28.145 66.123 1.00 41.85 275 ASP A O 1
ATOM 1701 N N . PRO A 1 254 ? 12.721 28.899 66.967 1.00 41.40 276 PRO A N 1
ATOM 1702 C CA . PRO A 1 254 ? 13.400 29.828 67.885 1.00 46.68 276 PRO A CA 1
ATOM 1703 C C . PRO A 1 254 ? 14.444 29.183 68.812 1.00 47.40 276 PRO A C 1
ATOM 1704 O O . PRO A 1 254 ? 15.302 29.896 69.337 1.00 46.66 276 PRO A O 1
ATOM 1708 N N . LYS A 1 255 ? 14.370 27.870 69.014 1.00 43.82 277 LYS A N 1
ATOM 1709 C CA . LYS A 1 255 ? 15.299 27.209 69.940 1.00 43.77 277 LYS A CA 1
ATOM 1710 C C . LYS A 1 255 ? 16.737 27.318 69.450 1.00 39.86 277 LYS A C 1
ATOM 1711 O O . LYS A 1 255 ? 17.669 27.309 70.253 1.00 45.61 277 LYS A O 1
ATOM 1717 N N . TRP A 1 256 ? 16.906 27.453 68.137 1.00 39.89 278 TRP A N 1
ATOM 1718 C CA . TRP A 1 256 ? 18.238 27.552 67.545 1.00 44.05 278 TRP A CA 1
ATOM 1719 C C . TRP A 1 256 ? 18.829 28.943 67.725 1.00 47.76 278 TRP A C 1
ATOM 1720 O O . TRP A 1 256 ? 20.048 29.116 67.664 1.00 50.21 278 TRP A O 1
ATOM 1731 N N . GLY A 1 257 ? 17.958 29.931 67.919 1.00 48.27 279 GLY A N 1
ATOM 1732 C CA . GLY A 1 257 ? 18.378 31.319 68.084 1.00 50.36 279 GLY A CA 1
ATOM 1733 C C . GLY A 1 257 ? 18.920 31.972 66.818 1.00 48.28 279 GLY A C 1
ATOM 1734 O O . GLY A 1 257 ? 19.800 32.824 66.889 1.00 54.72 279 GLY A O 1
ATOM 1735 N N . PHE A 1 258 ? 18.412 31.564 65.660 1.00 43.75 280 PHE A N 1
ATOM 1736 C CA . PHE A 1 258 ? 18.786 32.189 64.383 1.00 42.77 280 PHE A CA 1
ATOM 1737 C C . PHE A 1 258 ? 18.133 33.571 64.244 1.00 47.34 280 PHE A C 1
ATOM 1738 O O . PHE A 1 258 ? 16.976 33.752 64.620 1.00 47.13 280 PHE A O 1
ATOM 1746 N N . THR A 1 259 ? 18.875 34.514 63.672 1.00 42.75 281 THR A N 1
ATOM 1747 C CA . THR A 1 259 ? 18.314 35.810 63.289 1.00 46.07 281 THR A CA 1
ATOM 1748 C C . THR A 1 259 ? 17.724 35.733 61.889 1.00 43.25 281 THR A C 1
ATOM 1749 O O . THR A 1 259 ? 16.607 36.172 61.649 1.00 43.78 281 THR A O 1
ATOM 1753 N N . GLY A 1 260 ? 18.479 35.147 60.966 1.00 39.66 282 GLY A N 1
ATOM 1754 C CA . GLY A 1 260 ? 17.982 34.893 59.627 1.00 36.35 282 GLY A CA 1
ATOM 1755 C C . GLY A 1 260 ? 18.017 33.383 59.382 1.00 37.13 282 GLY A C 1
ATOM 1756 O O . GLY A 1 260 ? 18.463 32.621 60.243 1.00 44.56 282 GLY A O 1
ATOM 1757 N N . ALA A 1 261 ? 17.582 32.955 58.206 1.00 46.86 283 ALA A N 1
ATOM 1758 C CA . ALA A 1 261 ? 17.544 31.518 57.881 1.00 48.25 283 ALA A CA 1
ATOM 1759 C C . ALA A 1 261 ? 18.899 31.031 57.380 1.00 41.20 283 ALA A C 1
ATOM 1760 O O . ALA A 1 261 ? 19.463 31.637 56.454 1.00 40.61 283 ALA A O 1
ATOM 1762 N N . PRO A 1 262 ? 19.423 29.933 57.976 1.00 40.63 284 PRO A N 1
ATOM 1763 C CA . PRO A 1 262 ? 20.737 29.478 57.533 1.00 40.11 284 PRO A CA 1
ATOM 1764 C C . PRO A 1 262 ? 20.624 28.810 56.183 1.00 37.13 284 PRO A C 1
ATOM 1765 O O . PRO A 1 262 ? 19.575 28.255 55.845 1.00 37.12 284 PRO A O 1
ATOM 1769 N N . LEU A 1 263 ? 21.695 28.926 55.413 1.00 30.59 285 LEU A N 1
ATOM 1770 C CA . LEU A 1 263 ? 21.854 28.166 54.187 1.00 29.57 285 LEU A CA 1
ATOM 1771 C C . LEU A 1 263 ? 22.955 27.171 54.420 1.00 30.97 285 LEU A C 1
ATOM 1772 O O . LEU A 1 263 ? 24.051 27.541 54.844 1.00 40.15 285 LEU A O 1
ATOM 1777 N N . HIS A 1 264 ? 22.688 25.903 54.163 1.00 26.61 286 HIS A N 1
ATOM 1778 C CA . HIS A 1 264 ? 23.691 24.899 54.452 1.00 25.36 286 HIS A CA 1
ATOM 1779 C C . HIS A 1 264 ? 24.488 24.530 53.210 1.00 30.39 286 HIS A C 1
ATOM 1780 O O . HIS A 1 264 ? 25.647 24.943 53.053 1.00 27.68 286 HIS A O 1
ATOM 1787 N N . ASP A 1 265 ? 23.867 23.748 52.328 1.00 26.52 287 ASP A N 1
ATOM 1788 C CA . ASP A 1 265 ? 24.574 23.160 51.193 1.00 24.74 287 ASP A CA 1
ATOM 1789 C C . ASP A 1 265 ? 25.323 24.193 50.327 1.00 23.52 287 ASP A C 1
ATOM 1790 O O . ASP A 1 265 ? 26.446 23.927 49.890 1.00 24.78 287 ASP A O 1
ATOM 1795 N N . PRO A 1 266 ? 24.742 25.378 50.100 1.00 23.32 288 PRO A N 1
ATOM 1796 C CA . PRO A 1 266 ? 25.454 26.353 49.262 1.00 26.76 288 PRO A CA 1
ATOM 1797 C C . PRO A 1 266 ? 26.832 26.763 49.779 1.00 26.36 288 PRO A C 1
ATOM 1798 O O . PRO A 1 266 ? 27.633 27.278 49.000 1.00 25.29 288 PRO A O 1
ATOM 1802 N N . CYS A 1 267 ? 27.122 26.526 51.058 1.00 25.64 289 CYS A N 1
ATOM 1803 C CA . CYS A 1 267 ? 28.437 26.838 51.590 1.00 24.71 289 CYS A CA 1
ATOM 1804 C C . CYS A 1 267 ? 29.528 26.032 50.860 1.00 23.71 289 CYS A C 1
ATOM 1805 O O . CYS A 1 267 ? 30.665 26.517 50.734 1.00 28.44 289 CYS A O 1
ATOM 1808 N N . THR A 1 268 ? 29.199 24.840 50.371 1.00 22.55 290 THR A N 1
ATOM 1809 C CA . THR A 1 268 ? 30.192 24.034 49.610 1.00 22.36 290 THR A CA 1
ATOM 1810 C C . THR A 1 268 ? 30.617 24.792 48.345 1.00 23.76 290 THR A C 1
ATOM 1811 O O . THR A 1 268 ? 31.808 24.890 48.024 1.00 23.53 290 THR A O 1
ATOM 1815 N N . ILE A 1 269 ? 29.642 25.326 47.625 1.00 22.67 291 ILE A N 1
ATOM 1816 C CA . ILE A 1 269 ? 29.930 26.057 46.389 1.00 22.62 291 ILE A CA 1
ATOM 1817 C C . ILE A 1 269 ? 30.660 27.354 46.677 1.00 23.58 291 ILE A C 1
ATOM 1818 O O . ILE A 1 269 ? 31.592 27.739 45.954 1.00 24.84 291 ILE A O 1
ATOM 1823 N N . ALA A 1 270 ? 30.269 28.037 47.749 1.00 24.48 292 ALA A N 1
ATOM 1824 C CA . ALA A 1 270 ? 30.948 29.263 48.145 1.00 25.78 292 ALA A CA 1
ATOM 1825 C C . ALA A 1 270 ? 32.420 28.988 48.455 1.00 23.76 292 ALA A C 1
ATOM 1826 O O . ALA A 1 270 ? 33.283 29.803 48.121 1.00 25.38 292 ALA A O 1
ATOM 1828 N N . TRP A 1 271 ? 32.716 27.840 49.056 1.00 24.65 293 TRP A N 1
ATOM 1829 C CA . TRP A 1 271 ? 34.103 27.510 49.374 1.00 26.25 293 TRP A CA 1
ATOM 1830 C C . TRP A 1 271 ? 34.905 27.232 48.084 1.00 28.41 293 TRP A C 1
ATOM 1831 O O . TRP A 1 271 ? 36.072 27.628 47.959 1.00 27.38 293 TRP A O 1
ATOM 1842 N N . LEU A 1 272 ? 34.272 26.587 47.115 1.00 24.71 294 LEU A N 1
ATOM 1843 C CA . LEU A 1 272 ? 34.904 26.381 45.805 1.00 25.90 294 LEU A CA 1
ATOM 1844 C C . LEU A 1 272 ? 35.224 27.681 45.067 1.00 28.86 294 LEU A C 1
ATOM 1845 O O . LEU A 1 272 ? 36.231 27.767 44.362 1.00 29.32 294 LEU A O 1
ATOM 1850 N N . LEU A 1 273 ? 34.344 28.671 45.207 1.00 25.54 295 LEU A N 1
ATOM 1851 C CA . LEU A 1 273 ? 34.453 29.909 44.458 1.00 27.64 295 LEU A CA 1
ATOM 1852 C C . LEU A 1 273 ? 35.277 30.966 45.163 1.00 29.18 295 LEU A C 1
ATOM 1853 O O . LEU A 1 273 ? 35.968 31.746 44.506 1.00 30.23 295 LEU A O 1
ATOM 1858 N N . LYS A 1 274 ? 35.174 31.020 46.491 1.00 27.93 296 LYS A N 1
ATOM 1859 C CA . LYS A 1 274 ? 35.816 32.064 47.285 1.00 27.44 296 LYS A CA 1
ATOM 1860 C C . LYS A 1 274 ? 36.172 31.550 48.679 1.00 30.69 296 LYS A C 1
ATOM 1861 O O . LYS A 1 274 ? 35.564 31.930 49.693 1.00 29.68 296 LYS A O 1
ATOM 1867 N N . PRO A 1 275 ? 37.182 30.680 48.745 1.00 29.34 297 PRO A N 1
ATOM 1868 C CA . PRO A 1 275 ? 37.513 30.061 50.020 1.00 30.03 297 PRO A CA 1
ATOM 1869 C C . PRO A 1 275 ? 37.957 31.068 51.078 1.00 29.62 297 PRO A C 1
ATOM 1870 O O . PRO A 1 275 ? 37.861 30.764 52.262 1.00 31.37 297 PRO A O 1
ATOM 1874 N N . GLU A 1 276 ? 38.394 32.263 50.672 1.00 29.78 298 GLU A N 1
ATOM 1875 C CA . GLU A 1 276 ? 38.867 33.243 51.625 1.00 32.51 298 GLU A CA 1
ATOM 1876 C C . GLU A 1 276 ? 37.721 33.845 52.463 1.00 35.64 298 GLU A C 1
ATOM 1877 O O . GLU A 1 276 ? 37.957 34.561 53.432 1.00 34.79 298 GLU A O 1
ATOM 1883 N N . LEU A 1 277 ? 36.477 33.551 52.082 1.00 32.59 299 LEU A N 1
ATOM 1884 C CA . LEU A 1 277 ? 35.327 33.899 52.916 1.00 32.41 299 LEU A CA 1
ATOM 1885 C C . LEU A 1 277 ? 35.310 33.150 54.248 1.00 31.59 299 LEU A C 1
ATOM 1886 O O . LEU A 1 277 ? 34.584 33.539 55.149 1.00 31.61 299 LEU A O 1
ATOM 1891 N N . PHE A 1 278 ? 36.086 32.065 54.359 1.00 29.26 300 PHE A N 1
ATOM 1892 C CA . PHE A 1 278 ? 35.928 31.116 55.445 1.00 27.20 300 PHE A CA 1
ATOM 1893 C C . PHE A 1 278 ? 37.115 31.085 56.396 1.00 33.17 300 PHE A C 1
ATOM 1894 O O . PHE A 1 278 ? 38.256 31.276 55.989 1.00 33.27 300 PHE A O 1
ATOM 1902 N N . THR A 1 279 ? 36.821 30.847 57.667 1.00 29.79 301 THR A N 1
ATOM 1903 C CA . THR A 1 279 ? 37.843 30.456 58.627 1.00 30.98 301 THR A CA 1
ATOM 1904 C C . THR A 1 279 ? 37.955 28.933 58.585 1.00 30.74 301 THR A C 1
ATOM 1905 O O . THR A 1 279 ? 36.966 28.225 58.800 1.00 30.33 301 THR A O 1
ATOM 1909 N N . ALA A 1 280 ? 39.154 28.425 58.311 1.00 30.69 302 ALA A N 1
ATOM 1910 C CA . ALA A 1 280 ? 39.361 26.987 58.165 1.00 28.03 302 ALA A CA 1
ATOM 1911 C C . ALA A 1 280 ? 40.533 26.515 59.015 1.00 31.48 302 ALA A C 1
ATOM 1912 O O . ALA A 1 280 ? 41.447 27.279 59.309 1.00 32.37 302 ALA A O 1
ATOM 1914 N N . GLN A 1 281 ? 40.477 25.254 59.420 1.00 27.62 303 GLN A N 1
ATOM 1915 C CA . GLN A 1 281 ? 41.589 24.637 60.130 1.00 29.18 303 GLN A CA 1
ATOM 1916 C C . GLN A 1 281 ? 41.721 23.179 59.716 1.00 27.85 303 GLN A C 1
ATOM 1917 O O . GLN A 1 281 ? 40.729 22.487 59.578 1.00 24.84 303 GLN A O 1
ATOM 1923 N N . GLU A 1 282 ? 42.956 22.731 59.517 1.00 26.53 304 GLU A N 1
ATOM 1924 C CA . GLU A 1 282 ? 43.230 21.338 59.252 1.00 27.72 304 GLU A CA 1
ATOM 1925 C C . GLU A 1 282 ? 43.075 20.554 60.567 1.00 25.53 304 GLU A C 1
ATOM 1926 O O . GLU A 1 282 ? 43.749 20.862 61.559 1.00 26.47 304 GLU A O 1
ATOM 1932 N N . CYS A 1 283 ? 42.180 19.580 60.573 1.00 23.83 305 CYS A N 1
ATOM 1933 C CA . CYS A 1 283 ? 41.874 18.774 61.760 1.00 24.54 305 CYS A CA 1
ATOM 1934 C C . CYS A 1 283 ? 41.816 17.285 61.458 1.00 23.93 305 CYS A C 1
ATOM 1935 O O . CYS A 1 283 ? 41.495 16.874 60.338 1.00 24.19 305 CYS A O 1
ATOM 1938 N N . TRP A 1 284 ? 42.079 16.477 62.485 1.00 23.84 306 TRP A N 1
ATOM 1939 C CA . TRP A 1 284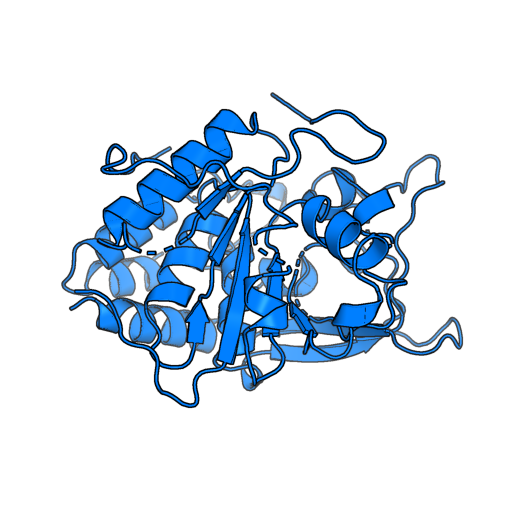 ? 41.655 15.086 62.455 1.00 22.27 306 TRP A CA 1
ATOM 1940 C C . TRP A 1 284 ? 40.163 15.036 62.748 1.00 24.05 306 TRP A C 1
ATOM 1941 O O . TRP A 1 284 ? 39.699 15.642 63.715 1.00 22.46 306 TRP A O 1
ATOM 1952 N N . VAL A 1 285 ? 39.457 14.296 61.920 1.00 19.85 307 VAL A N 1
ATOM 1953 C CA . VAL A 1 285 ? 38.011 14.037 62.097 1.00 19.33 307 VAL A CA 1
ATOM 1954 C C . VAL A 1 285 ? 37.752 12.547 62.026 1.00 22.52 307 VAL A C 1
ATOM 1955 O O . VAL A 1 285 ? 38.176 11.872 61.086 1.00 21.67 307 VAL A O 1
ATOM 1959 N N . GLY A 1 286 ? 37.040 12.036 63.021 1.00 22.52 308 GLY A N 1
ATOM 1960 C CA . GLY A 1 286 ? 36.594 10.656 63.037 1.00 22.57 308 GLY A CA 1
ATOM 1961 C C . GLY A 1 286 ? 35.071 10.617 63.065 1.00 23.09 308 GLY A C 1
ATOM 1962 O O . GLY A 1 286 ? 34.444 11.458 63.675 1.00 27.49 308 GLY A O 1
ATOM 1963 N N . VAL A 1 287 ? 34.484 9.644 62.383 1.00 19.59 309 VAL A N 1
ATOM 1964 C CA . VAL A 1 287 ? 33.033 9.460 62.418 1.00 19.72 309 VAL A CA 1
ATOM 1965 C C . VAL A 1 287 ? 32.703 8.293 63.358 1.00 20.32 309 VAL A C 1
ATOM 1966 O O . VAL A 1 287 ? 33.193 7.158 63.194 1.00 19.88 309 VAL A O 1
ATOM 1970 N N . GLU A 1 288 ? 31.829 8.564 64.320 1.00 20.01 310 GLU A N 1
ATOM 1971 C CA . GLU A 1 288 ? 31.429 7.567 65.297 1.00 19.81 310 GLU A CA 1
ATOM 1972 C C . GLU A 1 288 ? 30.360 6.668 64.713 1.00 20.12 310 GLU A C 1
ATOM 1973 O O . GLU A 1 288 ? 29.307 7.158 64.276 1.00 18.41 310 GLU A O 1
ATOM 1979 N N . THR A 1 289 ? 30.620 5.370 64.692 1.00 20.35 311 THR A N 1
ATOM 1980 C CA . THR A 1 289 ? 29.649 4.403 64.192 1.00 20.64 311 THR A CA 1
ATOM 1981 C C . THR A 1 289 ? 29.253 3.372 65.237 1.00 24.34 311 THR A C 1
ATOM 1982 O O . THR A 1 289 ? 28.456 2.504 64.941 1.00 25.70 311 THR A O 1
ATOM 1986 N N . LYS A 1 290 ? 29.795 3.447 66.449 1.00 24.49 312 LYS A N 1
ATOM 1987 C CA . LYS A 1 290 ? 29.626 2.381 67.437 1.00 24.10 312 LYS A CA 1
ATOM 1988 C C . LYS A 1 290 ? 28.949 2.797 68.732 1.00 25.08 312 LYS A C 1
ATOM 1989 O O . LYS A 1 290 ? 28.484 1.952 69.496 1.00 29.48 312 LYS A O 1
ATOM 1995 N N . GLY A 1 291 ? 28.884 4.082 69.022 1.00 23.68 313 GLY A N 1
ATOM 1996 C CA . GLY A 1 291 ? 28.396 4.507 70.346 1.00 24.86 313 GLY A CA 1
ATOM 1997 C C . GLY A 1 291 ? 26.900 4.301 70.596 1.00 28.41 313 GLY A C 1
ATOM 1998 O O . GLY A 1 291 ? 26.091 4.236 69.671 1.00 33.17 313 GLY A O 1
ATOM 1999 N N . GLU A 1 292 ? 26.542 4.224 71.865 1.00 23.01 314 GLU A N 1
ATOM 2000 C CA . GLU A 1 292 ? 25.151 4.125 72.294 1.00 27.00 314 GLU A CA 1
ATOM 2001 C C . GLU A 1 292 ? 24.367 5.381 71.925 1.00 31.35 314 GLU A C 1
ATOM 2002 O O . GLU A 1 292 ? 23.229 5.289 71.476 1.00 30.70 314 GLU A O 1
ATOM 2008 N N . TYR A 1 293 ? 24.969 6.548 72.144 1.00 24.11 315 TYR A N 1
ATOM 2009 C CA . TYR A 1 293 ? 24.261 7.828 72.015 1.00 23.40 315 TYR A CA 1
ATOM 2010 C C . TYR A 1 293 ? 24.825 8.705 70.898 1.00 29.35 315 TYR A C 1
ATOM 2011 O O . TYR A 1 293 ? 24.230 9.715 70.537 1.00 31.91 315 TYR A O 1
ATOM 2020 N N . THR A 1 294 ? 25.973 8.315 70.367 1.00 21.75 316 THR A N 1
ATOM 2021 C CA . THR A 1 294 ? 26.734 9.182 69.510 1.00 20.96 316 THR A CA 1
ATOM 2022 C C . THR A 1 294 ? 26.933 8.747 68.079 1.00 21.74 316 THR A C 1
ATOM 2023 O O . THR A 1 294 ? 27.818 9.253 67.385 1.00 22.58 316 THR A O 1
ATOM 2027 N N . GLN A 1 295 ? 26.140 7.802 67.599 1.00 21.68 317 GLN A N 1
ATOM 2028 C CA . GLN A 1 295 ? 26.328 7.364 66.218 1.00 21.34 317 GLN A CA 1
ATOM 2029 C C . GLN A 1 295 ? 26.016 8.542 65.296 1.00 20.18 317 GLN A C 1
ATOM 2030 O O . GLN A 1 295 ? 25.082 9.318 65.536 1.00 23.21 317 GLN A O 1
ATOM 2036 N N . GLY A 1 296 ? 26.884 8.702 64.314 1.00 21.11 318 GLY A N 1
ATOM 2037 C CA . GLY A 1 296 ? 26.776 9.789 63.357 1.00 20.31 318 GLY A CA 1
ATOM 2038 C C . GLY A 1 296 ? 27.524 11.046 63.774 1.00 20.26 318 GLY A C 1
ATOM 2039 O O . GLY A 1 296 ? 27.549 12.027 63.032 1.00 20.17 318 GLY A O 1
ATOM 2048 N N . THR A 1 298 ? 30.525 13.555 64.084 1.00 19.34 320 THR A N 1
ATOM 2049 C CA . THR A 1 298 ? 31.875 13.846 63.578 1.00 19.86 320 THR A CA 1
ATOM 2050 C C . THR A 1 298 ? 32.693 14.375 64.776 1.00 20.53 320 THR A C 1
ATOM 2051 O O . THR A 1 298 ? 32.382 15.409 65.382 1.00 22.37 320 THR A O 1
ATOM 2055 N N . VAL A 1 299 ? 33.732 13.618 65.145 1.00 21.25 321 VAL A N 1
ATOM 2056 C CA . VAL A 1 299 ? 34.590 13.952 66.267 1.00 21.12 321 VAL A CA 1
ATOM 2057 C C . VAL A 1 299 ? 35.751 14.748 65.695 1.00 23.20 321 VAL A C 1
ATOM 2058 O O . VAL A 1 299 ? 36.642 14.175 65.076 1.00 23.44 321 VAL A O 1
ATOM 2062 N N . VAL A 1 300 ? 35.740 16.050 65.954 1.00 23.41 322 VAL A N 1
ATOM 2063 C CA . VAL A 1 300 ? 36.660 16.993 65.330 1.00 22.11 322 VAL A CA 1
ATOM 2064 C C . VAL A 1 300 ? 37.685 17.459 66.351 1.00 22.99 322 VAL A C 1
ATOM 2065 O O . VAL A 1 300 ? 37.348 18.114 67.340 1.00 23.50 322 VAL A O 1
ATOM 2069 N N . ASP A 1 301 ? 38.943 17.110 66.107 1.00 23.18 323 ASP A N 1
ATOM 2070 C CA . ASP A 1 301 ? 40.014 17.413 67.039 1.00 22.87 323 ASP A CA 1
ATOM 2071 C C . ASP A 1 301 ? 40.578 18.799 66.822 1.00 27.96 323 ASP A C 1
ATOM 2072 O O . ASP A 1 301 ? 41.775 18.972 66.562 1.00 26.82 323 ASP A O 1
ATOM 2077 N N . ARG A 1 302 ? 39.722 19.796 67.016 1.00 25.12 324 ARG A N 1
ATOM 2078 C CA . ARG A 1 302 ? 40.078 21.193 66.816 1.00 26.57 324 ARG A CA 1
ATOM 2079 C C . ARG A 1 302 ? 41.209 21.659 67.730 1.00 28.57 324 ARG A C 1
ATOM 2080 O O . ARG A 1 302 ? 41.950 22.575 67.368 1.00 29.37 324 ARG A O 1
ATOM 2088 N N . TYR A 1 303 ? 41.337 21.068 68.922 1.00 26.22 325 TYR A N 1
ATOM 2089 C CA . TYR A 1 303 ? 42.295 21.528 69.910 1.00 27.81 325 TYR A CA 1
ATOM 2090 C C . TYR A 1 303 ? 43.506 20.617 70.025 1.00 29.41 325 TYR A C 1
ATOM 2091 O O . TYR A 1 303 ? 44.303 20.744 70.977 1.00 34.34 325 TYR A O 1
ATOM 2100 N N . GLN A 1 304 ? 43.664 19.751 69.026 1.00 28.05 326 GLN A N 1
ATOM 2101 C CA . GLN A 1 304 ? 44.859 18.912 68.882 1.00 35.13 326 GLN A CA 1
ATOM 2102 C C . GLN A 1 304 ? 45.156 18.140 70.160 1.00 33.92 326 GLN A C 1
ATOM 2103 O O . GLN A 1 304 ? 46.235 18.248 70.753 1.00 34.95 326 GLN A O 1
ATOM 2109 N N . LEU A 1 305 ? 44.167 17.363 70.572 1.00 30.09 327 LEU A N 1
ATOM 2110 C CA . LEU A 1 305 ? 44.259 16.563 71.767 1.00 31.49 327 LEU A CA 1
ATOM 2111 C C . LEU A 1 305 ? 44.680 15.131 71.480 1.00 32.08 327 LEU A C 1
ATOM 2112 O O . LEU A 1 305 ? 45.129 14.451 72.396 1.00 35.59 327 LEU A O 1
ATOM 2117 N N . THR A 1 306 ? 44.499 14.656 70.244 1.00 30.59 328 THR A N 1
ATOM 2118 C CA . THR A 1 306 ? 44.661 13.222 69.941 1.00 31.31 328 THR A CA 1
ATOM 2119 C C . THR A 1 306 ? 46.030 12.833 69.372 1.00 34.08 328 THR A C 1
ATOM 2120 O O . THR A 1 306 ? 46.389 11.658 69.385 1.00 35.56 328 THR A O 1
ATOM 2124 N N . GLY A 1 307 ? 46.757 13.802 68.852 1.00 34.00 329 GLY A N 1
ATOM 2125 C CA . GLY A 1 307 ? 48.006 13.517 68.156 1.00 35.26 329 GLY A CA 1
ATOM 2126 C C . GLY A 1 307 ? 47.828 12.935 66.761 1.00 36.30 329 GLY A C 1
ATOM 2127 O O . GLY A 1 307 ? 48.811 12.623 66.098 1.00 35.88 329 GLY A O 1
ATOM 2128 N N . LYS A 1 308 ? 46.582 12.779 66.302 1.00 27.68 330 LYS A N 1
ATOM 2129 C CA . LYS A 1 308 ? 46.339 12.128 65.025 1.00 29.79 330 LYS A CA 1
ATOM 2130 C C . LYS A 1 308 ? 46.541 13.092 63.864 1.00 30.18 330 LYS A C 1
ATOM 2131 O O . LYS A 1 308 ? 46.252 14.293 63.965 1.00 28.87 330 LYS A O 1
ATOM 2137 N N . THR A 1 309 ? 46.996 12.552 62.736 1.00 31.22 331 THR A N 1
ATOM 2138 C CA . THR A 1 309 ? 47.232 13.373 61.554 1.00 29.87 331 THR A CA 1
ATOM 2139 C C . THR A 1 309 ? 45.910 13.923 61.010 1.00 26.11 331 THR A C 1
ATOM 2140 O O . THR A 1 309 ? 44.920 13.193 60.945 1.00 26.16 331 THR A O 1
ATOM 2144 N N . ALA A 1 310 ? 45.925 15.194 60.620 1.00 26.88 332 ALA A N 1
ATOM 2145 C CA . ALA A 1 310 ? 44.729 15.847 60.063 1.00 25.31 332 ALA A CA 1
ATOM 2146 C C . ALA A 1 310 ? 44.290 15.152 58.777 1.00 27.75 332 ALA A C 1
ATOM 2147 O O . ALA A 1 310 ? 45.125 14.765 57.969 1.00 28.67 332 ALA A O 1
ATOM 2149 N N . ASN A 1 311 ? 42.982 14.976 58.602 1.00 24.59 333 ASN A N 1
ATOM 2150 C CA . ASN A 1 311 ? 42.444 14.402 57.375 1.00 23.33 333 ASN A CA 1
ATOM 2151 C C . ASN A 1 311 ? 41.370 15.276 56.737 1.00 22.58 333 ASN A C 1
ATOM 2152 O O . ASN A 1 311 ? 40.773 14.885 55.734 1.00 24.39 333 ASN A O 1
ATOM 2157 N N . ALA A 1 312 ? 41.127 16.457 57.290 1.00 21.62 334 ALA A N 1
ATOM 2158 C CA . ALA A 1 312 ? 40.143 17.335 56.693 1.00 23.70 334 ALA A CA 1
ATOM 2159 C C . ALA A 1 312 ? 40.433 18.797 56.971 1.00 22.60 334 ALA A C 1
ATOM 2160 O O . ALA A 1 312 ? 40.955 19.147 58.017 1.00 23.49 334 ALA A O 1
ATOM 2162 N N . THR A 1 313 ? 40.067 19.641 56.006 1.00 21.30 335 THR A N 1
ATOM 2163 C CA . THR A 1 313 ? 39.940 21.063 56.215 1.00 23.25 335 THR A CA 1
ATOM 2164 C C . THR A 1 313 ? 38.543 21.314 56.730 1.00 26.12 335 THR A C 1
ATOM 2165 O O . THR A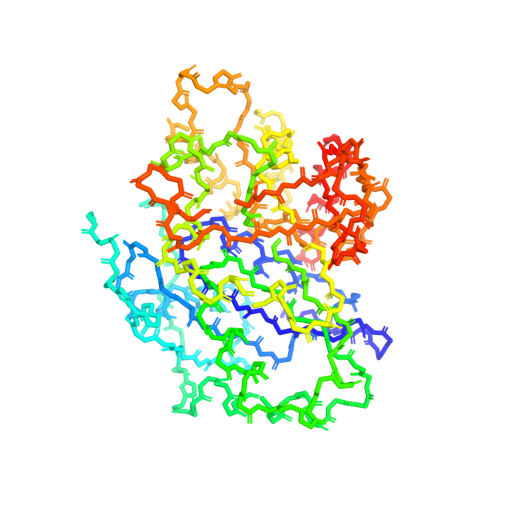 1 313 ? 37.582 21.113 56.000 1.00 25.53 335 THR A O 1
ATOM 2169 N N . VAL A 1 314 ? 38.434 21.736 57.980 1.00 25.44 336 VAL A N 1
ATOM 2170 C CA . VAL A 1 314 ? 37.134 21.965 58.596 1.00 21.41 336 VAL A CA 1
ATOM 2171 C C . VAL A 1 314 ? 36.854 23.450 58.645 1.00 23.98 336 VAL A C 1
ATOM 2172 O O . VAL A 1 314 ? 37.710 24.270 59.043 1.00 24.21 336 VAL A O 1
ATOM 2176 N N . LEU A 1 315 ? 35.647 23.824 58.217 1.00 24.15 337 LEU A N 1
ATOM 2177 C CA . LEU A 1 315 ? 35.265 25.228 58.188 1.00 23.98 337 LEU A CA 1
ATOM 2178 C C . LEU A 1 315 ? 34.502 25.587 59.452 1.00 24.71 337 LEU A C 1
ATOM 2179 O O . LEU A 1 315 ? 33.583 24.867 59.859 1.00 26.50 337 LEU A O 1
ATOM 2184 N N . PHE A 1 316 ? 34.893 26.691 60.068 1.00 27.11 338 PHE A N 1
ATOM 2185 C CA . PHE A 1 316 ? 34.360 27.072 61.369 1.00 30.05 338 PHE A CA 1
ATOM 2186 C C . PHE A 1 316 ? 33.598 28.385 61.390 1.00 31.64 338 PHE A C 1
ATOM 2187 O O . PHE A 1 316 ? 32.780 28.599 62.290 1.00 34.99 338 PHE A O 1
ATOM 2195 N N . ASP A 1 317 ? 33.876 29.280 60.448 1.00 29.62 339 ASP A N 1
ATOM 2196 C CA . ASP A 1 317 ? 33.201 30.582 60.411 1.00 29.77 339 ASP A CA 1
ATOM 2197 C C . ASP A 1 317 ? 33.259 31.126 59.001 1.00 32.58 339 ASP A C 1
ATOM 2198 O O . ASP A 1 317 ? 34.012 30.616 58.162 1.00 31.45 339 ASP A O 1
ATOM 2203 N N . LEU A 1 318 ? 32.420 32.113 58.711 1.00 32.20 340 LEU A N 1
ATOM 2204 C CA . LEU A 1 318 ? 32.506 32.781 57.424 1.00 31.81 340 LEU A CA 1
ATOM 2205 C C . LEU A 1 318 ? 32.135 34.248 57.494 1.00 33.53 340 LEU A C 1
ATOM 2206 O O . LEU A 1 318 ? 31.520 34.718 58.455 1.00 34.00 340 LEU A O 1
ATOM 2211 N N . ASP A 1 319 ? 32.551 34.959 56.460 1.00 32.80 341 ASP A N 1
ATOM 2212 C CA . ASP A 1 319 ? 32.184 36.350 56.252 1.00 33.22 341 ASP A CA 1
ATOM 2213 C C . ASP A 1 319 ? 30.781 36.316 55.652 1.00 32.85 341 ASP A C 1
ATOM 2214 O O . ASP A 1 319 ? 30.626 36.104 54.454 1.00 31.17 341 ASP A O 1
ATOM 2219 N N . ARG A 1 320 ? 29.776 36.509 56.503 1.00 32.95 342 ARG A N 1
ATOM 2220 C CA . ARG A 1 320 ? 28.380 36.327 56.090 1.00 31.70 342 ARG A CA 1
ATOM 2221 C C . ARG A 1 320 ? 27.966 37.287 54.972 1.00 30.19 342 ARG A C 1
ATOM 2222 O O . ARG A 1 320 ? 27.318 36.877 54.013 1.00 33.80 342 ARG A O 1
ATOM 2230 N N . GLN A 1 321 ? 28.342 38.557 55.098 1.00 32.85 343 GLN A N 1
ATOM 2231 C CA . GLN A 1 321 ? 28.012 39.554 54.091 1.00 32.97 343 GLN A CA 1
ATOM 2232 C C . GLN A 1 321 ? 28.690 39.210 52.760 1.00 33.06 343 GLN A C 1
ATOM 2233 O O . GLN A 1 321 ? 28.093 39.343 51.696 1.00 32.85 343 GLN A O 1
ATOM 2239 N N . GLY A 1 322 ? 29.941 38.746 52.834 1.00 31.81 344 GLY A N 1
ATOM 2240 C CA . GLY A 1 322 ? 30.659 38.310 51.645 1.00 32.12 344 GLY A CA 1
ATOM 2241 C C . GLY A 1 322 ? 29.984 37.135 50.947 1.00 31.37 344 GLY A C 1
ATOM 2242 O O . GLY A 1 322 ? 29.974 37.041 49.711 1.00 30.73 344 GLY A O 1
ATOM 2243 N N . PHE A 1 323 ? 29.415 36.245 51.754 1.00 30.56 345 PHE A N 1
ATOM 2244 C CA . PHE A 1 323 ? 28.673 35.074 51.282 1.00 27.88 345 PHE A CA 1
ATOM 2245 C C . PHE A 1 323 ? 27.424 35.542 50.529 1.00 27.58 345 PHE A C 1
ATOM 2246 O O . PHE A 1 323 ? 27.153 35.084 49.411 1.00 29.46 345 PHE A O 1
ATOM 2254 N N . VAL A 1 324 ? 26.689 36.485 51.114 1.00 31.62 346 VAL A N 1
ATOM 2255 C CA . VAL A 1 324 ? 25.518 37.040 50.439 1.00 29.71 346 VAL A CA 1
ATOM 2256 C C . VAL A 1 324 ? 25.923 37.735 49.137 1.00 31.18 346 VAL A C 1
ATOM 2257 O O . VAL A 1 324 ? 25.273 37.554 48.091 1.00 31.32 346 VAL A O 1
ATOM 2261 N N . ASP A 1 325 ? 26.999 38.515 49.184 1.00 32.21 347 ASP A N 1
ATOM 2262 C CA . ASP A 1 325 ? 27.479 39.213 47.993 1.00 30.49 347 ASP A CA 1
ATOM 2263 C C . ASP A 1 325 ? 27.809 38.215 46.880 1.00 29.24 347 ASP A C 1
ATOM 2264 O O . ASP A 1 325 ? 27.542 38.458 45.701 1.00 31.99 347 ASP A O 1
ATOM 2269 N N . LEU A 1 326 ? 28.425 37.109 47.259 1.00 29.71 348 LEU A N 1
ATOM 2270 C CA . LEU A 1 326 ? 28.762 36.071 46.284 1.00 29.68 348 LEU A CA 1
ATOM 2271 C C . LEU A 1 326 ? 27.498 35.477 45.633 1.00 32.12 348 LEU A C 1
ATOM 2272 O O . LEU A 1 326 ? 27.440 35.285 44.400 1.00 31.94 348 LEU A O 1
ATOM 2277 N N . ILE A 1 327 ? 26.487 35.215 46.454 1.00 29.12 349 ILE A N 1
ATOM 2278 C CA . ILE A 1 327 ? 25.232 34.662 45.936 1.00 28.29 349 ILE A CA 1
ATOM 2279 C C . ILE A 1 327 ? 24.597 35.616 44.928 1.00 27.40 349 ILE A C 1
ATOM 2280 O O . ILE A 1 327 ? 24.165 35.204 43.855 1.00 29.56 349 ILE A O 1
ATOM 2285 N N . VAL A 1 328 ? 24.546 36.900 45.280 1.00 28.18 350 VAL A N 1
ATOM 2286 C CA . VAL A 1 328 ? 23.964 37.912 44.406 1.00 28.97 350 VAL A CA 1
ATOM 2287 C C . VAL A 1 328 ? 24.736 37.984 43.092 1.00 33.18 350 VAL A C 1
ATOM 2288 O O . VAL A 1 328 ? 24.142 38.018 42.015 1.00 34.15 350 VAL A O 1
ATOM 2292 N N . ASP A 1 329 ? 26.061 38.005 43.185 1.00 35.98 351 ASP A N 1
ATOM 2293 C CA . ASP A 1 329 ? 26.894 38.040 41.990 1.00 38.92 351 ASP A CA 1
ATOM 2294 C C . ASP A 1 329 ? 26.666 36.808 41.120 1.00 33.90 351 ASP A C 1
ATOM 2295 O O . ASP A 1 329 ? 26.519 36.921 39.909 1.00 34.97 351 ASP A O 1
ATOM 2300 N N . CYS A 1 330 ? 26.600 35.637 41.744 1.00 31.69 352 CYS A N 1
ATOM 2301 C CA . CYS A 1 330 ? 26.369 34.372 41.037 1.00 31.71 352 CYS A CA 1
ATOM 2302 C C . CYS A 1 330 ? 25.056 34.368 40.271 1.00 32.76 352 CYS A C 1
ATOM 2303 O O . CYS A 1 330 ? 25.032 34.010 39.103 1.00 30.11 352 CYS A O 1
ATOM 2306 N N . LEU A 1 331 ? 23.970 34.752 40.943 1.00 29.79 353 LEU A N 1
ATOM 2307 C CA . LEU A 1 331 ? 22.649 34.657 40.336 1.00 31.35 353 LEU A CA 1
ATOM 2308 C C . LEU A 1 331 ? 22.490 35.618 39.176 1.00 29.27 353 LEU A C 1
ATOM 2309 O O . LEU A 1 331 ? 21.674 35.386 38.290 1.00 31.39 353 LEU A O 1
ATOM 2314 N N . SER A 1 332 ? 23.257 36.707 39.171 1.00 31.19 354 SER A N 1
ATOM 2315 C CA . SER A 1 332 ? 23.255 37.630 38.042 1.00 34.36 354 SER A CA 1
ATOM 2316 C C . SER A 1 332 ? 23.701 36.991 36.728 1.00 34.73 354 SER A C 1
ATOM 2317 O O . SER A 1 332 ? 23.402 37.517 35.633 1.00 35.97 354 SER A O 1
ATOM 2320 N N . ALA A 1 333 ? 24.387 35.843 36.816 1.00 31.79 355 ALA A N 1
ATOM 2321 C CA . ALA A 1 333 ? 24.858 35.164 35.615 1.00 30.89 355 ALA A CA 1
ATOM 2322 C C . ALA A 1 333 ? 23.710 34.690 34.767 1.00 36.12 355 ALA A C 1
ATOM 2323 O O . ALA A 1 333 ? 23.875 34.446 33.572 1.00 36.21 355 ALA A O 1
ATOM 2325 N N . TYR A 1 334 ? 22.542 34.540 35.382 1.00 31.36 356 TYR A N 1
ATOM 2326 C CA . TYR A 1 334 ? 21.350 34.091 34.649 1.00 29.88 356 TYR A CA 1
ATOM 2327 C C . TYR A 1 334 ? 20.563 35.223 33.997 1.00 32.91 356 TYR A C 1
ATOM 2328 O O . TYR A 1 334 ? 19.508 34.990 33.425 1.00 35.07 356 TYR A O 1
ATOM 2337 N N . ASN A 1 335 ? 21.061 36.452 34.083 1.00 33.25 357 ASN A N 1
ATOM 2338 C CA . ASN A 1 335 ? 20.366 37.606 33.517 1.00 35.42 357 ASN A CA 1
ATOM 2339 C C . ASN A 1 335 ? 20.294 37.508 31.998 1.00 41.02 357 ASN A C 1
ATOM 2340 O O . ASN A 1 335 ? 21.172 36.925 31.355 1.00 40.64 357 ASN A O 1
#

Solvent-accessible surface area: 12801 Å² total

B-factor: mean 32.09, std 10.63, range [17.13, 84.32]

Organism: Shewanella loihica (strain ATCC BAA-1088 / PV-4) (NCBI:txid323850)

Foldseek 3Di:
DFQAADPQAAEEEEEEQDDDLVLLQVLLQRLDSNYHHLEYEYDHAADFQVVSQQVVQLSCVQVVNLPAYYYADRAADPDGHNYDFDDGDGGPDDHDDDYDLVSVVSLVPDPAQHEYEYEAAQRSVLVNLVPCVVSLVSHQEYEYADDQAQEDPARQADRNQQRHVPSVLCLVRLHEYEFYCLAQLQQFAVVLLVLLCPQPDPSSVVSSRSQVGLCPQCPCVSVRPGRTRGSNVSVCCSVPVVQFDKDFWRWGADCDDPRHHHIHTPPVCPPVDGGRYIYTRYGDNVVSSVSSSVSNNSRD

InterPro domains:
  IPR001910 Inosine/uridine-preferring nucleoside hydrolase domain [PF01156] (29-324)
  IPR022975 Pyrimidine-specific ribonucleoside hydrolase RihA [MF_01431] (25-335)
  IPR023186 Inosine/uridine-preferring nucleoside hydrolase [PTHR12304] (28-333)
  IPR036452 Ribonucleoside hydrolase-like [G3DSA:3.90.245.10] (18-335)
  IPR036452 Ribonucleoside hydrolase-like [SSF53590] (28-331)

Nearest PDB structures (foldseek):
  3g5i-assembly1_B  TM=9.620E-01  e=1.602E-45  Escherichia coli K-12
  8ctm-assembly1_B  TM=9.176E-01  e=7.648E-30  Leishmania donovani
  1mas-assembly1_A-2  TM=9.236E-01  e=1.823E-27  Crithidia fasciculata
  6ba1-assembly1_A  TM=9.136E-01  e=2.924E-24  Gardnerella vaginalis 315-A
  3t8i-assembly1_D  TM=8.977E-01  e=8.676E-21  Saccharolobus solfataricus P2

Secondary structure (DSSP, 8-state):
-PPPPPTTPEEEEEEE--SHHHHHHHHHHTT-TTEEEEEEEE--SSS-HHHHHHHHHHHHHHTT----EEE--SS-SSS------PPPPPPSSPPP-S-TTT--HHHHH-SSPEEEEE-S-SHHHHHHHHH-GGGGGGEEEE-----SS--SSSSS--HHHHH-HHHH--TTS-S-B---HHHHTT-B--HHHHHHHTSSSHHHHHHHHHHHH---S--GGG--SS-B--THHHHHHHH-GGGEEEEEE-EE---S-SS----EE-TT--S-PPP-EEEEEEE-HHHHHHHHHHHHGGG-

Radius of gyration: 17.96 Å; Cα contacts (8 Å, |Δi|>4): 660; chains: 1; bounding box: 41×43×44 Å

CATH classification: 3.90.245.10

Sequence (300 aa):
KAIRPLASATPIILDCDPGHDDAISLILALSSERLNPLAVTTSAGNQTPDKTLNNALRILTLLNRADPVAGGAVKPLARELIIAGPKLPDPSFDPLTQNAIELAEKVRQSAVPVTLVPSGPLTNIALFIANYPELHSKVERIVLGGAAGVGNWTPAAEFNIFVDPEAADVFKSGIPITCGLDVTHEAQIDEDIERIRAIPNPVAQCVAELLDFFIYHRDPKWGFTGAPLHDPCTIAWLLKPELFTAQECWVGVETKGEYTQGTVVDRYQLTGKTANATVLFDLDRQGFVDLIVDCLSAYN